Protein AF-A0A9D6J4W8-F1 (afdb_monomer)

Nearest PDB structures (foldseek):
  8put-assembly1_A  TM=8.296E-01  e=4.761E-10  Saccharolobus islandicus
  3hur-assembly1_A  TM=2.591E-01  e=1.879E+00  Oenococcus oeni PSU-1
  8tnf-assembly1_E  TM=1.736E-01  e=1.879E+00  Paracoccus onubensis

Structure (mmCIF, N/CA/C/O backbone):
data_AF-A0A9D6J4W8-F1
#
_entry.id   AF-A0A9D6J4W8-F1
#
loop_
_atom_site.group_PDB
_atom_site.id
_atom_site.type_symbol
_atom_site.label_atom_id
_atom_site.label_alt_id
_atom_site.label_comp_id
_atom_site.label_asym_id
_atom_site.label_entity_id
_atom_site.label_seq_id
_atom_site.pdbx_PDB_ins_code
_atom_site.Cartn_x
_atom_site.Cartn_y
_atom_site.Cartn_z
_atom_site.occupancy
_atom_site.B_iso_or_equiv
_atom_site.auth_seq_id
_atom_site.auth_comp_id
_atom_site.auth_asym_id
_atom_site.auth_atom_id
_atom_site.pdbx_PDB_model_num
ATOM 1 N N . MET A 1 1 ? -4.000 -42.672 -16.934 1.00 50.94 1 MET A N 1
ATOM 2 C CA . MET A 1 1 ? -3.514 -41.277 -16.807 1.00 50.94 1 MET A CA 1
ATOM 3 C C . MET A 1 1 ? -2.345 -41.255 -15.828 1.00 50.94 1 MET A C 1
ATOM 5 O O . MET A 1 1 ? -2.515 -41.742 -14.717 1.00 50.94 1 MET A O 1
ATOM 9 N N . LYS A 1 2 ? -1.152 -40.782 -16.223 1.00 55.41 2 LYS A N 1
ATOM 10 C CA . LYS A 1 2 ? -0.018 -40.642 -15.287 1.00 55.41 2 LYS A CA 1
ATOM 11 C C . LYS A 1 2 ? -0.404 -39.627 -14.203 1.00 55.41 2 LYS A C 1
ATOM 13 O O . LYS A 1 2 ? -0.813 -38.522 -14.547 1.00 55.41 2 LYS A O 1
ATOM 18 N N . LYS A 1 3 ? -0.298 -40.004 -12.921 1.00 58.25 3 LYS A N 1
ATOM 19 C CA . LYS A 1 3 ? -0.452 -39.074 -11.790 1.00 58.25 3 LYS A CA 1
ATOM 20 C C . LYS A 1 3 ? 0.500 -37.898 -12.015 1.00 58.25 3 LYS A C 1
ATOM 22 O O . LYS A 1 3 ? 1.704 -38.110 -12.145 1.00 58.25 3 LYS A O 1
ATOM 27 N N . VAL A 1 4 ? -0.041 -36.685 -12.100 1.00 67.44 4 VAL A N 1
ATOM 28 C CA . VAL A 1 4 ? 0.767 -35.463 -12.151 1.00 67.44 4 VAL A CA 1
ATOM 29 C C . VAL A 1 4 ? 1.593 -35.421 -10.867 1.00 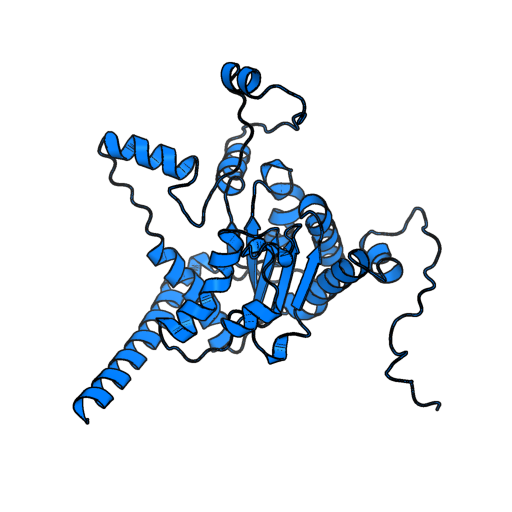67.44 4 VAL A C 1
ATOM 31 O O . VAL A 1 4 ? 1.040 -35.490 -9.770 1.00 67.44 4 VAL A O 1
ATOM 34 N N . ASN A 1 5 ? 2.918 -35.389 -10.997 1.00 80.19 5 ASN A N 1
ATOM 35 C CA . ASN A 1 5 ? 3.810 -35.265 -9.853 1.00 80.19 5 ASN A CA 1
ATOM 36 C C . ASN A 1 5 ? 3.613 -33.865 -9.253 1.00 80.19 5 ASN A C 1
ATOM 38 O O . ASN A 1 5 ? 3.942 -32.875 -9.903 1.00 80.19 5 ASN A O 1
ATOM 42 N N . GLN A 1 6 ? 3.081 -33.782 -8.031 1.00 80.25 6 GLN A N 1
ATOM 43 C CA . GLN A 1 6 ? 2.794 -32.510 -7.359 1.00 80.25 6 GLN A CA 1
ATOM 44 C C . GLN A 1 6 ? 4.022 -31.588 -7.256 1.00 80.25 6 GLN A C 1
ATOM 46 O O . GLN A 1 6 ? 3.874 -30.370 -7.328 1.00 80.25 6 GLN A O 1
ATOM 51 N N . TYR A 1 7 ? 5.229 -32.162 -7.182 1.00 77.38 7 TYR A N 1
ATOM 52 C CA . TYR A 1 7 ? 6.496 -31.428 -7.112 1.00 77.38 7 TYR A CA 1
ATOM 53 C C . TYR A 1 7 ? 6.948 -30.849 -8.466 1.00 77.38 7 TYR A C 1
ATOM 55 O O . TYR A 1 7 ? 7.830 -30.001 -8.502 1.00 77.38 7 TYR A O 1
ATOM 63 N N . LEU A 1 8 ? 6.345 -31.283 -9.580 1.00 81.50 8 LEU A N 1
ATOM 64 C CA . LEU A 1 8 ? 6.626 -30.821 -10.949 1.00 81.50 8 LEU A CA 1
ATOM 65 C C . LEU A 1 8 ? 5.383 -30.189 -11.600 1.00 81.50 8 LEU A C 1
ATOM 67 O O . LEU A 1 8 ? 5.195 -30.268 -12.811 1.00 81.50 8 LEU A O 1
ATOM 71 N N . SER A 1 9 ? 4.507 -29.598 -10.786 1.00 78.88 9 SER A N 1
ATOM 72 C CA . SER A 1 9 ? 3.242 -28.991 -11.225 1.00 78.88 9 SER A CA 1
ATOM 73 C C . SER A 1 9 ? 3.388 -27.567 -11.784 1.00 78.88 9 SER A C 1
ATOM 75 O O . SER A 1 9 ? 2.440 -27.036 -12.361 1.00 78.88 9 SER A O 1
ATOM 77 N N . GLY A 1 10 ? 4.561 -26.946 -11.620 1.00 78.25 10 GLY A N 1
ATOM 78 C CA . GLY A 1 10 ? 4.854 -25.600 -12.111 1.00 78.25 10 GLY A CA 1
ATOM 79 C C . GLY A 1 10 ? 5.065 -25.522 -13.626 1.00 78.25 10 GLY A C 1
ATOM 80 O O . GLY A 1 10 ? 5.189 -26.531 -14.321 1.00 78.25 10 GLY A O 1
ATOM 81 N N . LEU A 1 11 ? 5.143 -24.293 -14.146 1.00 80.69 11 LEU A N 1
ATOM 82 C CA . LEU A 1 11 ? 5.506 -24.069 -15.546 1.00 80.69 11 LEU A CA 1
ATOM 83 C C . LEU A 1 11 ? 6.930 -24.566 -15.803 1.00 80.69 11 LEU A C 1
ATOM 85 O O . LEU A 1 11 ? 7.857 -24.256 -15.054 1.00 80.69 11 LEU A O 1
ATOM 89 N N . LYS A 1 12 ? 7.112 -25.305 -16.900 1.00 85.06 12 LYS A N 1
ATOM 90 C CA . LYS A 1 12 ? 8.445 -25.676 -17.375 1.00 85.06 12 LYS A CA 1
ATOM 91 C C . LYS A 1 12 ? 9.222 -24.400 -17.712 1.00 85.06 12 LYS A C 1
ATOM 93 O O . LYS A 1 12 ? 8.735 -23.577 -18.483 1.00 85.06 12 LYS A O 1
ATOM 9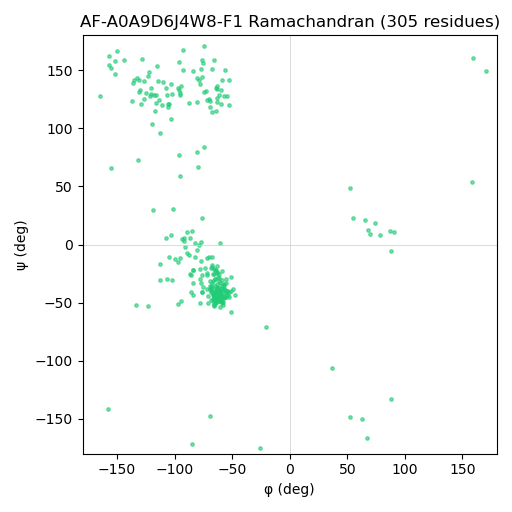8 N N . ILE A 1 13 ? 10.436 -24.263 -17.178 1.00 88.56 13 ILE A N 1
ATOM 99 C CA . ILE A 1 13 ? 11.334 -23.144 -17.496 1.00 88.56 13 ILE A CA 1
ATOM 100 C C . ILE A 1 13 ? 11.906 -23.364 -18.898 1.00 88.56 13 ILE A C 1
ATOM 102 O O . ILE A 1 13 ? 12.962 -23.963 -19.083 1.00 88.56 13 ILE A O 1
ATOM 106 N N . PHE A 1 14 ? 11.137 -22.946 -19.895 1.00 91.06 14 PHE A N 1
ATOM 107 C CA . PHE A 1 14 ? 11.516 -22.955 -21.302 1.00 91.06 14 PHE A CA 1
ATOM 108 C C . PHE A 1 14 ? 10.701 -21.878 -22.036 1.00 91.06 14 PHE A C 1
ATOM 110 O O . PHE A 1 14 ? 9.793 -22.211 -22.802 1.00 91.06 14 PHE A O 1
ATOM 117 N N . PRO A 1 15 ? 10.923 -20.589 -21.711 1.00 90.44 15 PRO A N 1
ATOM 118 C CA . PRO A 1 15 ? 10.144 -19.506 -22.294 1.00 90.44 15 PRO A CA 1
ATOM 119 C C . PRO A 1 15 ? 10.447 -19.359 -23.795 1.00 90.44 15 PRO A C 1
ATOM 121 O O . PRO A 1 15 ? 11.565 -19.659 -24.225 1.00 90.44 15 PRO A O 1
ATOM 124 N N . PRO A 1 16 ? 9.482 -18.884 -24.602 1.00 87.06 16 PRO A N 1
ATOM 125 C CA . PRO A 1 16 ? 9.749 -18.528 -25.990 1.00 87.06 16 PRO A CA 1
ATOM 126 C C . PRO A 1 16 ? 10.707 -17.320 -26.081 1.00 87.06 16 PRO A C 1
ATOM 128 O O . PRO A 1 16 ? 10.803 -16.541 -25.126 1.00 87.06 16 PRO A O 1
ATOM 131 N N . PRO A 1 17 ? 11.400 -17.126 -27.221 1.00 91.69 17 PRO A N 1
ATOM 132 C CA . PRO A 1 17 ? 12.149 -15.900 -27.489 1.00 91.69 17 PRO A CA 1
ATOM 133 C C . PRO A 1 17 ? 11.264 -14.647 -27.405 1.00 91.69 17 PRO A C 1
ATOM 135 O O . PRO A 1 17 ? 10.074 -14.700 -27.712 1.00 91.69 17 PRO A O 1
ATOM 138 N N . ILE A 1 18 ? 11.858 -13.514 -27.021 1.00 93.69 18 ILE A N 1
ATOM 139 C CA . ILE A 1 18 ? 11.157 -12.223 -26.977 1.00 93.69 18 ILE A CA 1
ATOM 140 C C . ILE A 1 18 ? 10.919 -11.709 -28.402 1.00 93.69 18 ILE A C 1
ATOM 142 O O . ILE A 1 18 ? 11.849 -11.633 -29.207 1.00 93.69 18 ILE A O 1
ATOM 146 N N . GLU A 1 19 ? 9.688 -11.288 -28.691 1.00 91.75 19 GLU A N 1
ATOM 147 C CA . GLU A 1 19 ? 9.262 -10.757 -29.987 1.00 91.75 19 GLU A CA 1
ATOM 148 C C . GLU A 1 19 ? 8.835 -9.282 -29.909 1.00 91.75 19 GLU A C 1
ATOM 150 O O . GLU A 1 19 ? 8.341 -8.799 -28.892 1.00 91.75 19 GLU A O 1
ATOM 155 N N . LYS A 1 20 ? 8.947 -8.555 -31.032 1.00 89.06 20 LYS A N 1
ATOM 156 C CA . LYS A 1 20 ? 8.699 -7.098 -31.108 1.00 89.06 20 LYS A CA 1
ATOM 157 C C . LYS A 1 20 ? 7.289 -6.646 -30.691 1.00 89.06 20 LYS A C 1
ATOM 159 O O . LYS A 1 20 ? 7.116 -5.472 -30.387 1.00 89.06 20 LYS A O 1
ATOM 164 N N . LYS A 1 21 ? 6.280 -7.524 -30.746 1.00 90.12 21 LYS A N 1
ATOM 165 C CA . LYS A 1 21 ? 4.863 -7.181 -30.502 1.00 90.12 21 LYS A CA 1
ATOM 166 C C . LYS A 1 21 ? 4.316 -7.693 -29.163 1.00 90.12 21 LYS A C 1
ATOM 168 O O . LYS A 1 21 ? 3.118 -7.567 -28.930 1.00 90.12 21 LYS A O 1
ATOM 173 N N . GLN A 1 22 ? 5.147 -8.281 -28.304 1.00 90.38 22 GLN A N 1
ATOM 174 C CA . GLN A 1 22 ? 4.684 -8.807 -27.017 1.00 90.38 22 GLN A CA 1
ATOM 175 C C . GLN A 1 22 ? 4.398 -7.680 -26.020 1.00 90.38 22 GLN A C 1
ATOM 177 O O . GLN A 1 22 ? 5.223 -6.787 -25.819 1.00 90.38 22 GLN A O 1
ATOM 182 N N . GLY A 1 23 ? 3.226 -7.733 -25.383 1.00 93.94 23 GLY A N 1
ATOM 183 C CA . GLY A 1 23 ? 2.860 -6.795 -24.330 1.00 93.94 23 GLY A CA 1
ATOM 184 C C . GLY A 1 23 ? 3.581 -7.106 -23.019 1.00 93.94 23 GLY A C 1
ATOM 185 O O . GLY A 1 23 ? 3.941 -8.248 -22.740 1.00 93.94 23 GLY A O 1
ATOM 186 N N . VAL A 1 24 ? 3.734 -6.094 -22.161 1.00 94.38 24 VAL A N 1
ATOM 187 C CA . VAL A 1 24 ? 4.354 -6.249 -20.830 1.00 94.38 24 VAL A CA 1
ATOM 188 C C . VAL A 1 24 ? 3.672 -7.347 -20.007 1.00 94.38 24 VAL A C 1
ATOM 190 O O . VAL A 1 24 ? 4.352 -8.130 -19.349 1.00 94.38 24 VAL A O 1
ATOM 193 N N . ALA A 1 25 ? 2.341 -7.445 -20.074 1.00 96.12 25 ALA A N 1
ATOM 194 C CA . ALA A 1 25 ? 1.599 -8.477 -19.358 1.00 96.12 25 ALA A CA 1
ATOM 195 C C . ALA A 1 25 ? 1.960 -9.897 -19.829 1.00 96.12 25 ALA A C 1
ATOM 197 O O . ALA A 1 25 ? 2.124 -10.796 -19.006 1.00 96.12 25 ALA A O 1
ATOM 198 N N . ASP A 1 26 ? 2.161 -10.085 -21.136 1.00 94.88 26 ASP A N 1
ATOM 199 C CA . ASP A 1 26 ? 2.552 -11.375 -21.708 1.00 94.88 26 ASP A CA 1
ATOM 200 C C . ASP A 1 26 ? 3.984 -11.750 -21.307 1.00 94.88 26 ASP A C 1
ATOM 202 O O . ASP A 1 26 ? 4.253 -12.910 -20.987 1.00 94.88 26 ASP A O 1
ATOM 206 N N . LEU A 1 27 ? 4.897 -10.770 -21.258 1.00 94.94 27 LEU A N 1
ATOM 207 C CA . LEU A 1 27 ? 6.270 -10.974 -20.778 1.00 94.94 27 LEU A CA 1
ATOM 208 C C . LEU A 1 27 ? 6.287 -11.399 -19.304 1.00 94.94 27 LEU A C 1
ATOM 210 O O . LEU A 1 27 ? 7.000 -12.336 -18.938 1.00 94.94 27 LEU A O 1
ATOM 214 N N . ILE A 1 28 ? 5.465 -10.760 -18.466 1.00 96.19 28 ILE A N 1
ATOM 215 C CA . ILE A 1 28 ? 5.311 -11.137 -17.057 1.00 96.19 28 ILE A CA 1
ATOM 216 C C . ILE A 1 28 ? 4.770 -12.568 -16.945 1.00 96.19 28 ILE A C 1
ATOM 218 O O . ILE A 1 28 ? 5.286 -13.354 -16.158 1.00 96.19 28 ILE A O 1
ATOM 222 N N . ASP A 1 29 ? 3.774 -12.952 -17.743 1.00 94.31 29 ASP A N 1
ATOM 223 C CA . ASP A 1 29 ? 3.190 -14.294 -17.654 1.00 94.31 29 ASP A CA 1
ATOM 224 C C . ASP A 1 29 ? 4.151 -15.404 -18.105 1.00 94.31 29 ASP A C 1
ATOM 226 O O . ASP A 1 29 ? 4.152 -16.482 -17.495 1.00 94.31 29 ASP A O 1
ATOM 230 N N . SER A 1 30 ? 4.956 -15.140 -19.142 1.00 91.69 30 SER A N 1
ATOM 231 C CA . SER A 1 30 ? 5.743 -16.153 -19.858 1.00 91.69 30 SER A CA 1
ATOM 232 C C . SER A 1 30 ? 7.233 -16.201 -19.509 1.00 91.69 30 SER A C 1
ATOM 234 O O . SER A 1 30 ? 7.813 -17.283 -19.565 1.00 91.69 30 SER A O 1
ATOM 236 N N . ILE A 1 31 ? 7.857 -15.078 -19.134 1.00 93.19 31 ILE A N 1
ATOM 237 C CA . ILE A 1 31 ? 9.322 -14.972 -18.968 1.00 93.19 31 ILE A CA 1
ATOM 238 C C . ILE A 1 31 ? 9.727 -14.759 -17.510 1.00 93.19 31 ILE A C 1
ATOM 240 O O . ILE A 1 31 ? 10.792 -15.217 -17.092 1.00 93.19 31 ILE A O 1
ATOM 244 N N . PHE A 1 32 ? 8.891 -14.100 -16.706 1.00 94.69 32 PHE A N 1
ATOM 245 C CA . PHE A 1 32 ? 9.212 -13.766 -15.316 1.00 94.69 32 PHE A CA 1
ATOM 246 C C . PHE A 1 32 ? 9.005 -14.993 -14.409 1.00 94.69 32 PHE A C 1
ATOM 248 O O . PHE A 1 32 ? 8.094 -15.046 -13.589 1.00 94.69 32 PHE A O 1
ATOM 255 N N . LEU A 1 33 ? 9.832 -16.024 -14.602 1.00 92.75 33 LEU A N 1
ATOM 256 C CA . LEU A 1 33 ? 9.631 -17.365 -14.043 1.00 92.75 33 LEU A CA 1
ATOM 257 C C . LEU A 1 33 ? 10.412 -17.639 -12.746 1.00 92.75 33 LEU A C 1
ATOM 259 O O . LEU A 1 33 ? 10.106 -18.613 -12.065 1.00 92.75 33 LEU A O 1
ATOM 263 N N . ALA A 1 34 ? 11.414 -16.823 -12.398 1.00 91.19 34 ALA A N 1
ATOM 264 C CA . ALA A 1 34 ? 12.292 -17.059 -11.244 1.00 91.19 34 ALA A CA 1
ATOM 265 C C . ALA A 1 34 ? 12.824 -15.757 -10.615 1.00 91.19 34 ALA A C 1
ATOM 267 O O . ALA A 1 34 ? 12.743 -14.684 -11.217 1.00 91.19 34 ALA A O 1
ATOM 268 N N . TYR A 1 35 ? 13.388 -15.864 -9.405 1.00 92.88 35 TYR A N 1
ATOM 269 C CA . TYR A 1 35 ? 13.946 -14.748 -8.622 1.00 92.88 35 TYR A CA 1
ATOM 270 C C . TYR A 1 35 ? 12.951 -13.582 -8.456 1.00 92.88 35 TYR A C 1
ATOM 272 O O . TYR A 1 35 ? 11.741 -13.801 -8.400 1.00 92.88 35 TYR A O 1
ATOM 280 N N . ASN A 1 36 ? 13.429 -12.336 -8.368 1.00 94.38 36 ASN A N 1
ATOM 281 C CA . ASN A 1 36 ? 12.558 -11.170 -8.188 1.00 94.38 36 ASN A CA 1
ATOM 282 C C . ASN A 1 36 ? 11.587 -10.953 -9.356 1.00 94.38 36 ASN A C 1
ATOM 284 O O . ASN A 1 36 ? 10.485 -10.462 -9.123 1.00 94.38 36 ASN A O 1
ATOM 288 N N . ALA A 1 37 ? 11.934 -11.380 -10.576 1.00 95.06 37 ALA A N 1
ATOM 289 C CA . ALA A 1 37 ? 10.996 -11.381 -11.697 1.00 95.06 37 ALA A CA 1
ATOM 290 C C . ALA A 1 37 ? 9.814 -12.326 -11.412 1.00 95.06 37 ALA A C 1
ATOM 292 O O . ALA A 1 37 ? 8.659 -11.911 -11.492 1.00 95.06 37 ALA A O 1
ATOM 293 N N . GLY A 1 38 ? 10.097 -13.554 -10.964 1.00 94.88 38 GLY A N 1
ATOM 294 C CA . GLY A 1 38 ? 9.092 -14.509 -10.482 1.00 94.88 38 GLY A CA 1
ATOM 295 C C . GLY A 1 38 ? 8.223 -13.943 -9.361 1.00 94.88 38 GLY A C 1
ATOM 296 O O . GLY A 1 38 ? 6.999 -14.040 -9.421 1.00 94.88 38 GLY A O 1
ATOM 297 N N . ARG A 1 39 ? 8.832 -13.252 -8.390 1.00 95.88 39 ARG A N 1
ATOM 298 C CA . ARG A 1 39 ? 8.096 -12.574 -7.309 1.00 95.88 39 ARG A CA 1
ATOM 299 C C . ARG A 1 39 ? 7.200 -11.450 -7.822 1.00 95.88 39 ARG A C 1
ATOM 301 O O . ARG A 1 39 ? 6.072 -11.324 -7.361 1.00 95.88 39 ARG A O 1
ATOM 308 N N . LEU A 1 40 ? 7.653 -10.660 -8.796 1.00 97.62 40 LEU A N 1
ATOM 309 C CA . LEU A 1 40 ? 6.824 -9.632 -9.428 1.00 97.62 40 LEU A CA 1
ATOM 310 C C . LEU A 1 40 ? 5.641 -10.253 -10.185 1.00 97.62 40 LEU A C 1
ATOM 312 O O . LEU A 1 40 ? 4.520 -9.759 -10.073 1.00 97.62 40 LEU A O 1
ATOM 316 N N . ARG A 1 41 ? 5.855 -11.363 -10.900 1.00 97.06 41 ARG A N 1
ATOM 317 C CA . ARG A 1 41 ? 4.777 -12.122 -11.550 1.00 97.06 41 ARG A CA 1
ATOM 318 C C . ARG A 1 41 ? 3.761 -12.636 -10.532 1.00 97.06 41 ARG A C 1
ATOM 320 O O . ARG A 1 41 ? 2.560 -12.483 -10.736 1.00 97.06 41 ARG A O 1
ATOM 327 N N . GLU A 1 42 ? 4.220 -13.207 -9.425 1.00 96.50 42 GLU A N 1
ATOM 328 C CA . GLU A 1 42 ? 3.347 -13.656 -8.337 1.00 96.50 42 GLU A CA 1
ATOM 329 C C . GLU A 1 42 ? 2.567 -12.495 -7.712 1.00 96.50 42 GLU A C 1
ATOM 331 O O . GLU A 1 42 ? 1.372 -12.646 -7.478 1.00 96.50 42 GLU A O 1
ATOM 336 N N . ALA A 1 43 ? 3.184 -11.321 -7.525 1.00 97.88 43 ALA A N 1
ATOM 337 C CA . ALA A 1 43 ? 2.486 -10.117 -7.069 1.00 97.88 43 ALA A CA 1
ATOM 338 C C . ALA A 1 43 ? 1.392 -9.694 -8.060 1.00 97.88 43 ALA A C 1
ATOM 340 O O . ALA A 1 43 ? 0.261 -9.436 -7.656 1.00 97.88 43 ALA A O 1
ATOM 341 N N . CYS A 1 44 ? 1.698 -9.677 -9.361 1.00 98.25 44 CYS A N 1
ATOM 342 C CA . CYS A 1 44 ? 0.736 -9.338 -10.412 1.00 98.25 44 CYS A CA 1
ATOM 343 C C . CYS A 1 44 ? -0.475 -10.284 -10.401 1.00 98.25 44 CYS A C 1
ATOM 345 O O . CYS A 1 44 ? -1.622 -9.833 -10.464 1.00 98.25 44 CYS A O 1
ATOM 347 N N . ARG A 1 45 ? -0.234 -11.592 -10.259 1.00 97.00 45 ARG A N 1
ATOM 348 C CA . ARG A 1 45 ? -1.293 -12.608 -10.191 1.00 97.00 45 ARG A CA 1
ATOM 349 C C . ARG A 1 45 ? -2.077 -12.542 -8.886 1.00 97.00 45 ARG A C 1
ATOM 351 O O . ARG A 1 45 ? -3.299 -12.552 -8.922 1.00 97.00 45 ARG A O 1
ATOM 358 N N . LEU A 1 46 ? -1.412 -12.389 -7.742 1.00 97.75 46 LEU A N 1
ATOM 359 C CA . LEU A 1 46 ? -2.080 -12.203 -6.451 1.00 97.75 46 LEU A CA 1
ATOM 360 C C . LEU A 1 46 ? -2.994 -10.971 -6.479 1.00 97.75 46 LEU A C 1
ATOM 362 O O . LEU A 1 46 ? -4.155 -11.049 -6.065 1.00 97.75 46 LEU A O 1
ATOM 366 N N . PHE A 1 47 ? -2.494 -9.857 -7.020 1.00 98.25 47 PHE A N 1
ATOM 367 C CA . PHE A 1 47 ? -3.259 -8.625 -7.140 1.00 98.25 47 PHE A CA 1
ATOM 368 C C . PHE A 1 47 ? -4.501 -8.839 -8.011 1.00 98.25 47 PHE A C 1
ATOM 370 O O . PHE A 1 47 ? -5.621 -8.611 -7.561 1.00 98.25 47 PHE A O 1
ATOM 377 N N . THR A 1 48 ? -4.325 -9.355 -9.227 1.00 98.00 48 THR A N 1
ATOM 378 C CA . THR A 1 48 ? -5.412 -9.479 -10.213 1.00 98.00 48 THR A CA 1
ATOM 379 C C . THR A 1 48 ? -6.392 -10.620 -9.945 1.00 98.00 48 THR A C 1
ATOM 381 O O . THR A 1 48 ? -7.596 -10.431 -10.095 1.00 98.00 48 THR A O 1
ATOM 384 N N . GLU A 1 49 ? -5.916 -11.790 -9.521 1.00 96.62 49 GLU A N 1
ATOM 385 C CA . GLU A 1 49 ? -6.739 -12.996 -9.366 1.00 96.62 49 GLU A CA 1
ATOM 386 C C . GLU A 1 49 ? -7.434 -13.070 -7.996 1.00 96.62 49 GLU A C 1
ATOM 388 O O . GLU A 1 49 ? -8.474 -13.727 -7.854 1.00 96.62 49 GLU A O 1
ATOM 393 N N . LYS A 1 50 ? -6.873 -12.420 -6.964 1.00 96.88 50 LYS A N 1
ATOM 394 C CA . LYS A 1 50 ? -7.392 -12.498 -5.588 1.00 96.88 50 LYS A CA 1
ATOM 395 C C . LYS A 1 50 ? -7.733 -11.142 -4.988 1.00 96.88 50 LYS A C 1
ATOM 397 O O . LYS A 1 50 ? -8.858 -10.994 -4.514 1.00 96.88 50 LYS A O 1
ATOM 402 N N . MET A 1 51 ? -6.810 -10.177 -4.995 1.00 97.94 51 MET A N 1
ATOM 403 C CA . MET A 1 51 ? -7.049 -8.891 -4.328 1.00 97.94 51 MET A CA 1
ATOM 404 C C . MET A 1 51 ? -8.122 -8.072 -5.045 1.00 97.94 51 MET A C 1
ATOM 406 O O . MET A 1 51 ? -8.970 -7.496 -4.383 1.00 97.94 51 MET A O 1
ATOM 410 N N . LEU A 1 52 ? -8.168 -8.067 -6.379 1.00 97.88 52 LEU A N 1
ATOM 411 C CA . LEU A 1 52 ? -9.169 -7.324 -7.157 1.00 97.88 52 LEU A CA 1
ATOM 412 C C . LEU A 1 52 ? -10.567 -7.978 -7.193 1.00 97.88 52 LEU A C 1
ATOM 414 O O . LEU A 1 52 ? -11.367 -7.687 -8.079 1.00 97.88 52 LEU A O 1
ATOM 418 N N . LYS A 1 53 ? -10.914 -8.833 -6.225 1.00 96.69 53 LYS A N 1
ATOM 419 C CA . LYS A 1 53 ? -12.302 -9.284 -6.034 1.00 96.69 53 LYS A CA 1
ATOM 420 C C . LYS A 1 53 ? -13.131 -8.175 -5.373 1.00 96.69 53 LYS A C 1
ATOM 422 O O . LYS A 1 53 ? -12.650 -7.473 -4.491 1.00 96.69 53 LYS A O 1
ATOM 427 N N . GLU A 1 54 ? -14.403 -8.041 -5.755 1.00 94.56 54 GLU A N 1
ATOM 428 C CA . GLU A 1 54 ? -15.295 -6.951 -5.298 1.00 94.56 54 GLU A CA 1
ATOM 429 C C . GLU A 1 54 ? -15.424 -6.836 -3.765 1.00 94.56 54 GLU A C 1
ATOM 431 O O . GLU A 1 54 ? -15.539 -5.740 -3.205 1.00 94.56 54 GLU A O 1
ATOM 436 N N . ASN A 1 55 ? -15.364 -7.968 -3.061 1.00 95.38 55 ASN A N 1
ATOM 437 C CA . AS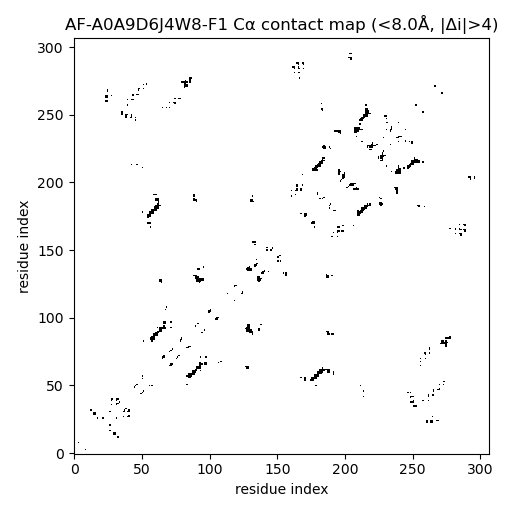N A 1 55 ? -15.483 -8.023 -1.605 1.00 95.38 55 ASN A CA 1
ATOM 438 C C . ASN A 1 55 ? -14.172 -7.719 -0.856 1.00 95.38 55 ASN A C 1
ATOM 440 O O . ASN A 1 55 ? -14.161 -7.762 0.371 1.00 95.38 55 ASN A O 1
ATOM 444 N N . VAL A 1 56 ? -13.078 -7.406 -1.553 1.00 97.50 56 VAL A N 1
ATOM 445 C CA . VAL A 1 56 ? -11.796 -7.042 -0.937 1.00 97.50 56 VAL A CA 1
ATOM 446 C C . VAL A 1 56 ? -11.684 -5.523 -0.877 1.00 97.50 56 VAL A C 1
ATOM 448 O O . VAL A 1 56 ? -12.022 -4.827 -1.834 1.00 97.50 56 VAL A O 1
ATOM 451 N N . THR A 1 57 ? -11.254 -4.990 0.260 1.00 97.06 57 THR A N 1
ATOM 452 C CA . THR A 1 57 ? -10.927 -3.570 0.432 1.00 97.06 57 THR A CA 1
ATOM 453 C C . THR A 1 57 ? -9.411 -3.421 0.491 1.00 97.06 57 THR A C 1
ATOM 455 O O . THR A 1 57 ? -8.772 -3.987 1.378 1.00 97.06 57 THR A O 1
ATOM 458 N N . ILE A 1 58 ? -8.841 -2.681 -0.461 1.00 98.12 58 ILE A N 1
ATOM 459 C CA . ILE A 1 58 ? -7.393 -2.582 -0.665 1.00 98.12 58 ILE A CA 1
ATOM 460 C C . ILE A 1 58 ? -6.869 -1.234 -0.171 1.00 98.12 58 ILE A C 1
ATOM 462 O O . ILE A 1 58 ? -7.273 -0.183 -0.675 1.00 98.12 58 ILE A O 1
ATOM 466 N N . GLY A 1 59 ? -5.936 -1.280 0.778 1.00 96.12 59 GLY A N 1
ATOM 467 C CA . GLY A 1 59 ? -5.134 -0.133 1.192 1.00 96.12 59 GLY A CA 1
ATOM 468 C C . GLY A 1 59 ? -3.791 -0.102 0.468 1.00 96.12 59 GL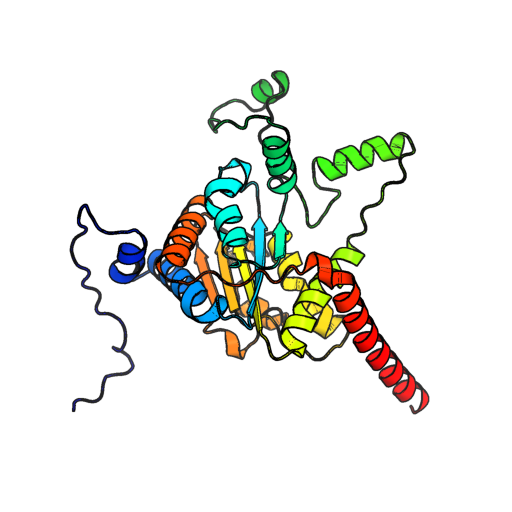Y A C 1
ATOM 469 O O . GLY A 1 59 ? -3.088 -1.112 0.430 1.00 96.12 59 GLY A O 1
ATOM 470 N N . LEU A 1 60 ? -3.438 1.047 -0.104 1.00 96.25 60 LEU A N 1
ATOM 471 C CA . LEU A 1 60 ? -2.145 1.288 -0.744 1.00 96.25 60 LEU A CA 1
ATOM 472 C C . LEU A 1 60 ? -1.248 2.107 0.191 1.00 96.25 60 LEU A C 1
ATOM 474 O O . LEU A 1 60 ? -1.664 3.149 0.681 1.00 96.25 60 LEU A O 1
ATOM 478 N N . SER A 1 61 ? -0.017 1.659 0.415 1.00 94.12 61 SER A N 1
ATOM 479 C CA . SER A 1 61 ? 1.015 2.406 1.130 1.00 94.12 61 SER A CA 1
ATOM 480 C C . SER A 1 61 ? 2.065 2.928 0.151 1.00 94.12 61 SER A C 1
ATOM 482 O O . SER A 1 61 ? 2.581 2.157 -0.657 1.00 94.12 61 SER A O 1
ATOM 484 N N . LEU A 1 62 ? 2.375 4.223 0.213 1.00 92.06 62 LEU A N 1
ATOM 485 C CA . LEU A 1 62 ? 3.359 4.891 -0.642 1.00 92.06 62 LEU A CA 1
ATOM 486 C C . LEU A 1 62 ? 4.470 5.500 0.217 1.00 92.06 62 LEU A C 1
ATOM 488 O O . LEU A 1 62 ? 4.270 6.536 0.850 1.00 92.06 62 LEU A O 1
ATOM 492 N N . ALA A 1 63 ? 5.639 4.869 0.247 1.00 87.19 63 ALA A N 1
ATOM 493 C CA . ALA A 1 63 ? 6.816 5.409 0.916 1.00 87.19 63 ALA A CA 1
ATOM 494 C C . ALA A 1 63 ? 7.697 6.219 -0.045 1.00 87.19 63 ALA A C 1
ATOM 496 O O . ALA A 1 63 ? 7.768 5.923 -1.237 1.00 87.19 63 ALA A O 1
ATOM 497 N N . GLY A 1 64 ? 8.403 7.216 0.494 1.00 80.00 64 GLY A N 1
ATOM 498 C CA . GLY A 1 64 ? 9.276 8.091 -0.289 1.00 80.00 64 GLY A CA 1
ATOM 499 C C . GLY A 1 64 ? 8.517 8.995 -1.271 1.00 80.00 64 GLY A C 1
ATOM 500 O O . GLY A 1 64 ? 7.301 9.159 -1.197 1.00 80.00 64 GLY A O 1
ATOM 501 N N . ALA A 1 65 ? 9.241 9.613 -2.198 1.00 78.31 65 ALA A N 1
ATOM 502 C CA . ALA A 1 65 ? 8.701 10.594 -3.132 1.00 78.31 65 ALA A CA 1
ATOM 503 C C . ALA A 1 65 ? 8.335 9.956 -4.477 1.00 78.31 65 ALA A C 1
ATOM 505 O O . ALA A 1 65 ? 9.046 10.101 -5.464 1.00 78.31 65 ALA A O 1
ATOM 506 N N . LEU A 1 66 ? 7.203 9.253 -4.529 1.00 86.75 66 LEU A N 1
ATOM 507 C CA . LEU A 1 66 ? 6.728 8.564 -5.731 1.00 86.75 66 LEU A CA 1
ATOM 508 C C . LEU A 1 66 ? 5.951 9.476 -6.694 1.00 86.75 66 LEU A C 1
ATOM 510 O O . LEU A 1 66 ? 6.041 9.285 -7.901 1.00 86.75 66 LEU A O 1
ATOM 514 N N . THR A 1 67 ? 5.200 10.482 -6.235 1.00 84.81 67 THR A N 1
ATOM 515 C CA . THR A 1 67 ? 4.523 11.390 -7.187 1.00 84.81 67 THR A CA 1
ATOM 516 C C . THR A 1 67 ? 5.495 12.275 -7.979 1.00 84.81 67 THR A C 1
ATOM 518 O O . THR A 1 67 ? 5.260 12.415 -9.181 1.00 84.81 67 THR A O 1
ATOM 521 N N . PRO A 1 68 ? 6.627 12.771 -7.424 1.00 79.44 68 PRO A N 1
ATOM 522 C CA . PRO A 1 68 ? 7.628 13.514 -8.200 1.00 79.44 68 PRO A CA 1
ATOM 523 C C . PRO A 1 68 ? 8.311 12.710 -9.298 1.00 79.44 68 PRO A C 1
ATOM 525 O O . PRO A 1 68 ? 8.760 13.286 -10.283 1.00 79.44 68 PRO A O 1
ATOM 528 N N . THR A 1 69 ? 8.366 11.381 -9.175 1.00 84.56 69 THR A N 1
ATOM 529 C CA . THR A 1 69 ? 8.906 10.514 -10.237 1.00 84.56 69 THR A CA 1
ATOM 530 C C . THR A 1 69 ? 7.918 10.321 -11.394 1.00 84.56 69 THR A C 1
ATOM 532 O O . THR A 1 69 ? 8.196 9.587 -12.339 1.00 84.56 69 THR A O 1
ATOM 535 N N . GLY A 1 70 ? 6.747 10.967 -11.338 1.00 84.38 70 GLY A N 1
ATOM 536 C CA . GLY A 1 70 ? 5.690 10.871 -12.342 1.00 84.38 70 GLY A CA 1
ATOM 537 C C . GLY A 1 70 ? 4.703 9.726 -12.102 1.00 84.38 70 GLY A C 1
ATOM 538 O O . GLY A 1 70 ? 3.686 9.653 -12.798 1.00 84.38 70 GLY A O 1
ATOM 539 N N . LEU A 1 71 ? 4.934 8.867 -11.097 1.00 91.19 71 LEU A N 1
ATOM 540 C CA . LEU A 1 71 ? 4.060 7.722 -10.797 1.00 91.19 71 LEU A CA 1
ATOM 541 C C . LEU A 1 71 ? 2.664 8.131 -10.330 1.00 91.19 71 LEU A C 1
ATOM 543 O O . LEU A 1 71 ? 1.733 7.341 -10.475 1.00 91.19 71 LEU A O 1
ATOM 547 N N . GLY A 1 72 ? 2.495 9.360 -9.831 1.00 88.12 72 GLY A N 1
ATOM 548 C CA . GLY A 1 72 ? 1.178 9.937 -9.546 1.00 88.12 72 GLY A CA 1
ATOM 549 C C . GLY A 1 72 ? 0.259 9.817 -10.762 1.00 88.12 72 GLY A C 1
ATOM 550 O O . GLY A 1 72 ? -0.762 9.130 -10.724 1.00 88.12 72 GLY A O 1
ATOM 551 N N . ARG A 1 73 ? 0.692 10.397 -11.885 1.00 88.56 73 ARG A N 1
ATOM 552 C CA . ARG A 1 73 ? -0.067 10.409 -13.139 1.00 88.56 73 ARG A CA 1
ATOM 553 C C . ARG A 1 73 ? -0.028 9.080 -13.885 1.00 88.56 73 ARG A C 1
ATOM 555 O O . ARG A 1 73 ? -1.045 8.681 -14.445 1.00 88.56 73 ARG A O 1
ATOM 562 N N . SER A 1 74 ? 1.126 8.417 -13.926 1.00 92.19 74 SER A N 1
ATOM 563 C CA . SER A 1 74 ? 1.319 7.235 -14.776 1.00 92.19 74 SER A CA 1
ATOM 564 C C . SER A 1 74 ? 0.829 5.925 -14.155 1.00 92.19 74 SER A C 1
ATOM 566 O O . SER A 1 74 ? 0.537 4.992 -14.900 1.00 92.19 74 SER A O 1
ATOM 568 N N . ALA A 1 75 ? 0.707 5.841 -12.825 1.00 95.19 75 ALA A N 1
ATOM 569 C CA . ALA A 1 75 ? 0.362 4.597 -12.135 1.00 95.19 75 ALA A CA 1
ATOM 570 C C . ALA A 1 75 ? -0.737 4.761 -11.073 1.00 95.19 75 ALA A C 1
ATOM 572 O O . ALA A 1 75 ? -1.739 4.047 -11.111 1.00 95.19 75 ALA A O 1
ATOM 573 N N . ILE A 1 76 ? -0.591 5.714 -10.147 1.00 94.00 76 ILE A N 1
ATOM 574 C CA . ILE A 1 76 ? -1.487 5.862 -8.990 1.00 94.00 76 ILE A CA 1
ATOM 575 C C . ILE A 1 76 ? -2.890 6.306 -9.430 1.00 94.00 76 ILE A C 1
ATOM 577 O O . ILE A 1 76 ? -3.876 5.680 -9.042 1.00 94.00 76 ILE A O 1
ATOM 581 N N . ILE A 1 77 ? -3.002 7.329 -10.286 1.00 92.56 77 ILE A N 1
ATOM 582 C CA . ILE A 1 77 ? -4.294 7.781 -10.828 1.00 92.56 77 ILE A CA 1
ATOM 583 C C . ILE A 1 77 ? -5.027 6.646 -11.568 1.00 92.56 77 ILE A C 1
ATOM 585 O O . ILE A 1 77 ? -6.192 6.410 -11.237 1.00 92.56 77 ILE A O 1
ATOM 589 N N . PRO A 1 78 ? -4.399 5.890 -12.494 1.00 97.25 78 PRO A N 1
ATOM 590 C CA . PRO A 1 78 ? -5.030 4.723 -13.112 1.00 97.25 78 PRO A CA 1
ATOM 591 C C . PRO A 1 78 ? -5.546 3.674 -12.116 1.00 97.25 78 PRO A C 1
ATOM 593 O O . PRO A 1 78 ? -6.648 3.149 -12.307 1.00 97.25 78 PRO A O 1
ATOM 596 N N . LEU A 1 79 ? -4.803 3.391 -11.036 1.00 96.88 79 LEU A N 1
ATOM 597 C CA . LEU A 1 79 ? -5.260 2.480 -9.976 1.00 96.88 79 LEU A CA 1
ATOM 598 C C . LEU A 1 79 ? -6.515 3.015 -9.276 1.00 96.88 79 LEU A C 1
ATOM 600 O O . LEU A 1 79 ? -7.466 2.263 -9.061 1.00 96.88 79 LEU A O 1
ATOM 604 N N . ILE A 1 80 ? -6.543 4.309 -8.950 1.00 92.44 80 ILE A N 1
ATOM 605 C CA . ILE A 1 80 ? -7.698 4.955 -8.311 1.00 92.44 80 ILE A CA 1
ATOM 606 C C . ILE A 1 80 ? -8.905 4.952 -9.258 1.00 92.44 80 ILE A C 1
ATOM 608 O O . ILE A 1 80 ? -10.007 4.564 -8.863 1.00 92.44 80 ILE A O 1
ATOM 612 N N . GLN A 1 81 ? -8.721 5.372 -10.512 1.00 94.12 81 GLN A N 1
ATOM 613 C CA . GLN A 1 81 ? -9.788 5.469 -11.515 1.00 94.12 81 GLN A CA 1
ATOM 614 C C . GLN A 1 81 ? -10.398 4.105 -11.845 1.00 94.12 81 GLN A C 1
ATOM 616 O O . GLN A 1 81 ? -11.614 4.004 -11.987 1.00 94.12 81 GLN A O 1
ATOM 621 N N . SER A 1 82 ? -9.579 3.052 -11.865 1.00 97.62 82 SER A N 1
ATOM 622 C CA . SER A 1 82 ? -10.033 1.671 -12.081 1.00 97.62 82 SER A CA 1
ATOM 623 C C . SER A 1 82 ? -10.652 1.033 -10.831 1.00 97.62 82 SER A C 1
ATOM 625 O O . SER A 1 82 ? -11.052 -0.129 -10.869 1.00 97.62 82 SER A O 1
ATOM 627 N N . GLY A 1 83 ? -10.702 1.757 -9.706 1.00 94.12 83 GLY A N 1
ATOM 628 C CA . GLY A 1 83 ? -11.182 1.243 -8.425 1.00 94.12 83 GLY A CA 1
ATOM 629 C C . GLY A 1 83 ? -10.302 0.135 -7.850 1.00 94.12 83 GLY A C 1
ATOM 630 O O . GLY A 1 83 ? -10.778 -0.655 -7.047 1.00 94.12 83 GLY A O 1
ATOM 631 N N . PHE A 1 84 ? -9.039 0.035 -8.271 1.00 97.69 84 PHE A N 1
ATOM 632 C CA . PHE A 1 84 ? -8.117 -1.018 -7.844 1.00 97.69 84 PHE A CA 1
ATOM 633 C C . PHE A 1 84 ? -7.545 -0.777 -6.450 1.00 97.69 84 PHE A C 1
ATOM 635 O O . PHE A 1 84 ? -7.161 -1.738 -5.792 1.00 97.69 84 PHE A O 1
ATOM 642 N N . VAL A 1 85 ? -7.562 0.464 -5.968 1.00 95.38 85 VAL A N 1
ATOM 643 C CA . VAL A 1 85 ? -7.194 0.835 -4.595 1.00 95.38 85 VAL A CA 1
ATOM 644 C C . VAL A 1 85 ? -8.327 1.635 -3.956 1.00 95.38 85 VAL A C 1
ATOM 646 O O . VAL A 1 85 ? -8.978 2.439 -4.625 1.00 95.38 85 VAL A O 1
ATOM 649 N N . ASP A 1 86 ? -8.595 1.387 -2.674 1.00 94.75 86 ASP A N 1
ATOM 650 C CA . ASP A 1 86 ? -9.774 1.917 -1.979 1.00 94.75 86 ASP A CA 1
ATOM 651 C C . ASP A 1 86 ? -9.429 3.041 -0.988 1.00 94.75 86 ASP A C 1
ATOM 653 O O . ASP A 1 86 ? -10.247 3.938 -0.769 1.00 94.75 86 ASP A O 1
ATOM 657 N N . TRP A 1 87 ? -8.227 3.004 -0.408 1.00 92.19 87 TRP A N 1
ATOM 658 C CA . TRP A 1 87 ? -7.669 4.045 0.459 1.00 92.19 87 TRP A CA 1
ATOM 659 C C . TRP A 1 87 ? -6.138 4.042 0.384 1.00 92.19 87 TRP A C 1
ATOM 661 O O . TRP A 1 87 ? -5.536 3.048 -0.029 1.00 92.19 87 TRP A O 1
ATOM 671 N N . ILE A 1 88 ? -5.513 5.165 0.739 1.00 91.44 88 ILE A N 1
ATOM 672 C CA . ILE A 1 88 ? -4.067 5.367 0.608 1.00 91.44 88 ILE A CA 1
ATOM 673 C C . ILE A 1 88 ? -3.504 5.880 1.933 1.00 91.44 88 ILE A C 1
ATOM 675 O O . ILE A 1 88 ? -4.038 6.822 2.511 1.00 91.44 88 ILE A O 1
ATOM 679 N N . VAL A 1 89 ? -2.403 5.278 2.370 1.00 89.00 89 VAL A N 1
ATOM 680 C CA . VAL A 1 89 ? -1.472 5.831 3.355 1.00 89.00 89 VAL A CA 1
ATOM 681 C C . VAL A 1 89 ? -0.220 6.221 2.594 1.00 89.00 89 VAL A C 1
ATOM 683 O O . VAL A 1 89 ? 0.268 5.465 1.759 1.00 89.00 89 VAL A O 1
ATOM 686 N N . SER A 1 90 ? 0.328 7.394 2.846 1.00 86.00 90 SER A N 1
ATOM 687 C CA . SER A 1 90 ? 1.462 7.861 2.068 1.00 86.00 90 SER A CA 1
ATOM 688 C C . SER A 1 90 ? 2.426 8.632 2.951 1.00 86.00 90 SER A C 1
ATOM 690 O O . SER A 1 90 ? 2.021 9.176 3.982 1.00 86.00 90 SER A O 1
ATOM 692 N N . THR A 1 91 ? 3.684 8.740 2.506 1.00 80.88 91 THR A N 1
ATOM 693 C CA . THR A 1 91 ? 4.419 9.957 2.813 1.00 80.88 91 THR A CA 1
ATOM 694 C C . THR A 1 91 ? 3.789 11.115 2.020 1.00 80.88 91 THR A C 1
ATOM 696 O O . THR A 1 91 ? 2.593 11.091 1.735 1.00 80.88 91 THR A O 1
ATOM 699 N N . GLY A 1 92 ? 4.496 12.137 1.559 1.00 71.00 92 GLY A N 1
ATOM 700 C CA . GLY A 1 92 ? 3.774 13.132 0.757 1.00 71.00 92 GLY A CA 1
ATOM 701 C C . GLY A 1 92 ? 4.340 14.517 0.628 1.00 71.00 92 GLY A C 1
ATOM 702 O O . GLY A 1 92 ? 3.617 15.454 0.923 1.00 71.00 92 GLY A O 1
ATOM 703 N N . ALA A 1 93 ? 5.586 14.703 0.215 1.00 70.38 93 ALA A N 1
ATOM 704 C CA . ALA A 1 93 ? 6.263 14.085 -0.893 1.00 70.38 93 ALA A CA 1
ATOM 705 C C . ALA A 1 93 ? 5.185 13.952 -1.953 1.00 70.38 93 ALA A C 1
ATOM 707 O O . ALA A 1 93 ? 4.672 14.956 -2.420 1.00 70.38 93 ALA A O 1
ATOM 708 N N . ASN A 1 94 ? 4.712 12.734 -2.164 1.00 75.94 94 ASN A N 1
ATOM 709 C CA . ASN A 1 94 ? 3.392 12.407 -2.698 1.00 75.94 94 ASN A CA 1
ATOM 710 C C . ASN A 1 94 ? 2.309 13.517 -2.593 1.00 75.94 94 ASN A C 1
ATOM 712 O O . ASN A 1 94 ? 2.008 14.091 -3.628 1.00 75.94 94 ASN A O 1
ATOM 716 N N . LEU A 1 95 ? 1.756 13.869 -1.417 1.00 73.88 95 LEU A N 1
ATOM 717 C CA . LEU A 1 95 ? 0.695 14.889 -1.287 1.00 73.88 95 LEU A CA 1
ATOM 718 C C . LEU A 1 95 ? 1.135 16.315 -1.659 1.00 73.88 95 LEU A C 1
ATOM 720 O O . LEU A 1 95 ? 0.479 16.960 -2.469 1.00 73.88 95 LEU A O 1
ATOM 724 N N . TYR A 1 96 ? 2.225 16.815 -1.076 1.00 71.81 96 TYR A N 1
ATOM 725 C CA . TYR A 1 96 ? 2.748 18.155 -1.340 1.00 71.81 96 TYR A CA 1
ATOM 726 C C . TYR A 1 96 ? 3.017 18.353 -2.835 1.00 71.81 96 TYR A C 1
ATOM 728 O O . TYR A 1 96 ? 2.601 19.349 -3.416 1.00 71.81 96 TYR A O 1
ATOM 736 N N . HIS A 1 97 ? 3.638 17.379 -3.496 1.00 70.50 97 HIS A N 1
ATOM 737 C CA . HIS A 1 97 ? 3.955 17.457 -4.921 1.00 70.50 97 HIS A CA 1
ATOM 738 C C . HIS A 1 97 ? 2.766 17.204 -5.834 1.00 70.50 97 HIS A C 1
ATOM 740 O O . HIS A 1 97 ? 2.681 17.816 -6.894 1.00 70.50 97 HIS A O 1
ATOM 746 N N . ASP A 1 98 ? 1.830 16.347 -5.430 1.00 72.44 98 ASP A N 1
ATOM 747 C CA . ASP A 1 98 ? 0.563 16.226 -6.149 1.00 72.44 98 ASP A CA 1
ATOM 748 C C . ASP A 1 98 ? -0.197 17.562 -6.117 1.00 72.44 98 ASP A C 1
ATOM 750 O O . ASP A 1 98 ? -0.720 18.001 -7.139 1.00 72.44 98 ASP A O 1
ATOM 754 N N . ALA A 1 99 ? -0.136 18.289 -4.993 1.00 73.81 99 ALA A N 1
ATOM 755 C CA . ALA A 1 99 ? -0.668 19.644 -4.911 1.00 73.81 99 ALA A CA 1
ATOM 756 C C . ALA A 1 99 ? 0.062 20.621 -5.850 1.00 73.81 99 ALA A C 1
ATOM 758 O O . ALA A 1 99 ? -0.620 21.425 -6.477 1.00 73.81 99 ALA A O 1
ATOM 759 N N . HIS A 1 100 ? 1.390 20.518 -6.022 1.00 74.50 100 HIS A N 1
ATOM 760 C CA . HIS A 1 100 ? 2.145 21.328 -7.000 1.00 74.50 100 HIS A CA 1
ATOM 761 C C . HIS A 1 100 ? 1.624 21.115 -8.423 1.00 74.50 100 HIS A C 1
ATOM 763 O O . HIS A 1 100 ? 1.281 22.081 -9.103 1.00 74.50 100 HIS A O 1
ATOM 769 N N . PHE A 1 101 ? 1.471 19.854 -8.844 1.00 70.56 101 PHE A N 1
ATOM 770 C CA . PHE A 1 101 ? 0.855 19.543 -10.136 1.00 70.56 101 PHE A CA 1
ATOM 771 C C . PHE A 1 101 ? -0.572 20.104 -10.241 1.00 70.56 101 PHE A C 1
ATOM 773 O O . PHE A 1 101 ? -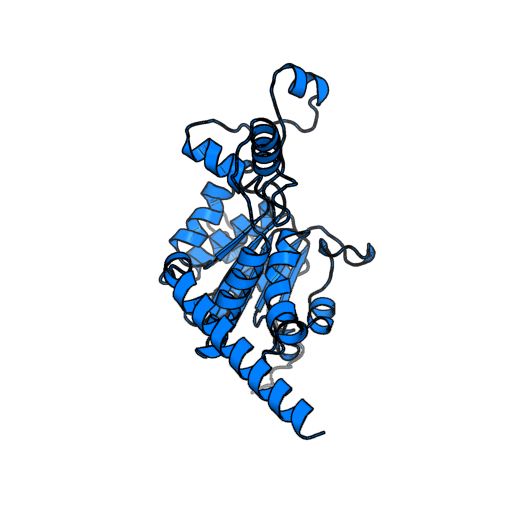0.966 20.587 -11.301 1.00 70.56 101 PHE A O 1
ATOM 780 N N . GLY A 1 102 ? -1.340 20.065 -9.147 1.00 71.25 102 GLY A N 1
ATOM 781 C CA . GLY A 1 102 ? -2.707 20.583 -9.079 1.00 71.25 102 GLY A CA 1
ATOM 782 C C . GLY A 1 102 ? -2.827 22.105 -9.215 1.00 71.25 102 GLY A C 1
ATOM 783 O O . GLY A 1 102 ? -3.817 22.576 -9.772 1.00 71.25 102 GLY A O 1
ATOM 784 N N . ILE A 1 103 ? -1.832 22.871 -8.755 1.00 78.94 103 ILE A N 1
ATOM 785 C CA . ILE A 1 103 ? -1.800 24.343 -8.869 1.00 78.94 103 ILE A CA 1
ATOM 786 C C . ILE A 1 103 ? -1.049 24.845 -10.114 1.00 78.94 103 ILE A C 1
ATOM 788 O O . ILE A 1 103 ? -0.912 26.051 -10.297 1.00 78.94 103 ILE A O 1
ATOM 792 N N . GLY A 1 104 ? -0.607 23.938 -10.993 1.00 75.56 104 GLY A N 1
ATOM 793 C CA . GLY A 1 104 ? 0.052 24.275 -12.260 1.00 75.56 104 GLY A CA 1
ATOM 794 C C . GLY A 1 104 ? 1.569 24.471 -12.174 1.00 75.56 104 GLY A C 1
ATOM 795 O O . GLY A 1 104 ? 2.168 24.940 -13.141 1.00 75.56 104 GLY A O 1
ATOM 796 N N . GLU A 1 105 ? 2.192 24.096 -11.056 1.00 76.94 105 GLU A N 1
ATOM 797 C CA . GLU A 1 105 ? 3.647 24.116 -10.897 1.00 76.94 105 GLU A CA 1
ATOM 798 C C . GLU A 1 105 ? 4.307 22.927 -11.612 1.00 76.94 105 GLU A C 1
ATOM 800 O O . GLU A 1 105 ? 3.725 21.845 -11.753 1.00 76.94 105 GLU A O 1
ATOM 805 N N . ASN A 1 106 ? 5.552 23.116 -12.059 1.00 75.44 106 ASN A N 1
ATOM 806 C CA . ASN A 1 106 ? 6.297 22.110 -12.819 1.00 75.44 106 ASN A CA 1
ATOM 807 C C . ASN A 1 106 ? 7.349 21.401 -11.957 1.00 75.44 106 ASN A C 1
ATOM 809 O O . ASN A 1 106 ? 8.095 22.036 -11.215 1.00 75.44 106 ASN A O 1
ATOM 813 N N . LEU A 1 107 ? 7.462 20.081 -12.125 1.00 69.12 107 LEU A N 1
ATOM 814 C CA . LEU A 1 107 ? 8.553 19.273 -11.577 1.00 69.12 107 LEU A CA 1
ATOM 815 C C . LEU A 1 107 ? 9.453 18.787 -12.716 1.00 69.12 107 LEU A C 1
ATOM 817 O O . LEU A 1 107 ? 8.968 18.383 -13.773 1.00 69.12 107 LEU A O 1
ATOM 821 N N . PHE A 1 108 ? 10.764 18.798 -12.484 1.00 74.81 108 PHE A N 1
ATOM 822 C CA . PHE A 1 108 ? 11.772 18.435 -13.480 1.00 74.81 108 PHE A CA 1
ATOM 823 C C . PHE A 1 108 ? 12.654 17.296 -12.971 1.00 74.81 108 PHE A C 1
ATOM 825 O O . PHE A 1 108 ? 12.986 17.229 -11.787 1.00 74.81 108 PHE A O 1
ATOM 832 N N . VAL A 1 109 ? 13.069 16.409 -13.878 1.00 64.38 109 VAL A N 1
ATOM 833 C CA . VAL A 1 109 ? 14.062 15.373 -13.567 1.00 64.38 109 VAL A CA 1
ATOM 834 C C . VAL A 1 109 ? 15.417 16.047 -13.348 1.00 64.38 109 VAL A C 1
ATOM 836 O O . VAL A 1 109 ? 15.954 16.684 -14.252 1.00 64.38 109 VAL A O 1
ATOM 839 N N . GLY A 1 110 ? 15.966 15.912 -12.141 1.00 67.75 110 GLY A N 1
ATOM 840 C CA . GLY A 1 110 ? 17.302 16.396 -11.791 1.00 67.75 110 GLY A CA 1
ATOM 841 C C . GLY A 1 110 ? 18.389 15.333 -11.982 1.00 67.75 110 GLY A C 1
ATOM 842 O O . GLY A 1 110 ? 18.108 14.146 -12.115 1.00 67.75 110 GLY A O 1
ATOM 843 N N . SER A 1 111 ? 19.653 15.756 -11.944 1.00 72.25 111 SER A N 1
ATOM 844 C CA . SER A 1 111 ? 20.804 14.845 -11.878 1.00 72.25 111 SER A CA 1
ATOM 845 C C . SER A 1 111 ? 21.235 14.651 -10.423 1.00 72.25 111 SER A C 1
ATOM 847 O O . SER A 1 111 ? 21.342 15.663 -9.726 1.00 72.25 111 SER A O 1
ATOM 849 N N . PRO A 1 112 ? 21.542 13.422 -9.955 1.00 66.12 112 PRO A N 1
ATOM 850 C CA . PRO A 1 112 ? 22.052 13.187 -8.599 1.00 66.12 112 PRO A CA 1
ATOM 851 C C . PRO A 1 112 ? 23.462 13.759 -8.382 1.00 66.12 112 PRO A C 1
ATOM 853 O O . PRO A 1 112 ? 23.918 13.845 -7.250 1.00 66.12 112 PRO A O 1
ATOM 856 N N . PHE A 1 113 ? 24.146 14.180 -9.450 1.00 77.62 113 PHE A N 1
ATOM 857 C CA . PHE A 1 113 ? 25.511 14.707 -9.402 1.00 77.62 113 PHE A CA 1
ATOM 858 C C . PHE A 1 113 ? 25.584 16.234 -9.218 1.00 77.62 113 PHE A C 1
ATOM 860 O O . PHE A 1 113 ? 26.682 16.781 -9.149 1.00 77.62 113 PHE A O 1
ATOM 867 N N . LEU A 1 114 ? 24.447 16.946 -9.161 1.00 78.69 114 LEU A N 1
ATOM 868 C CA . LEU A 1 114 ? 24.447 18.389 -8.864 1.00 78.69 114 LEU A CA 1
ATOM 869 C C . LEU A 1 114 ? 24.622 18.627 -7.361 1.00 78.69 114 LEU A C 1
ATOM 871 O O . LEU A 1 114 ? 24.038 17.900 -6.555 1.00 78.69 114 LEU A O 1
ATOM 875 N N . ASN A 1 115 ? 25.383 19.668 -7.019 1.00 79.94 115 ASN A N 1
ATOM 876 C CA . ASN A 1 115 ? 25.698 20.067 -5.649 1.00 79.94 115 ASN A CA 1
ATOM 877 C C . ASN A 1 115 ? 24.465 20.633 -4.923 1.00 79.94 115 ASN A C 1
ATOM 879 O O . ASN A 1 115 ? 23.868 21.605 -5.384 1.00 79.94 115 ASN A O 1
ATOM 883 N N . ASP A 1 116 ? 24.130 20.063 -3.766 1.00 77.19 116 ASP A N 1
ATOM 884 C CA . ASP A 1 116 ? 22.932 20.429 -3.003 1.00 77.19 116 ASP A CA 1
ATOM 885 C C . ASP A 1 116 ? 22.943 21.870 -2.464 1.00 77.19 116 ASP A C 1
ATOM 887 O O . ASP A 1 116 ? 21.882 22.486 -2.364 1.00 77.19 116 ASP A O 1
ATOM 891 N N . VAL A 1 117 ? 24.116 22.447 -2.174 1.00 78.88 117 VAL A N 1
ATOM 892 C CA . VAL A 1 117 ? 24.247 23.851 -1.738 1.00 78.88 117 VAL A CA 1
ATOM 893 C C . VAL A 1 117 ? 23.850 24.790 -2.869 1.00 78.88 117 VAL A C 1
ATOM 895 O O . VAL A 1 117 ? 23.026 25.676 -2.666 1.00 78.88 117 VAL A O 1
ATOM 898 N N . VAL A 1 118 ? 24.352 24.537 -4.080 1.00 83.25 118 VAL A N 1
ATOM 899 C CA . VAL A 1 118 ? 24.015 25.338 -5.266 1.00 83.25 118 VAL A CA 1
ATOM 900 C C . VAL A 1 118 ? 22.523 25.235 -5.575 1.00 83.25 118 VAL A C 1
ATOM 902 O O . VAL A 1 118 ? 21.886 26.238 -5.889 1.00 83.25 118 VAL A O 1
ATOM 905 N N . LEU A 1 119 ? 21.937 24.039 -5.454 1.00 77.06 119 LEU A N 1
ATOM 906 C CA . LEU A 1 119 ? 20.491 23.868 -5.616 1.00 77.06 119 LEU A CA 1
ATOM 907 C C . LEU A 1 119 ? 19.733 24.717 -4.597 1.00 77.06 119 LEU A C 1
ATOM 909 O O . LEU A 1 119 ? 18.857 25.488 -4.984 1.00 77.06 119 LEU A O 1
ATOM 913 N N . ARG A 1 120 ? 20.122 24.650 -3.319 1.00 72.62 120 ARG A N 1
ATOM 914 C CA . ARG A 1 120 ? 19.489 25.417 -2.245 1.00 72.62 120 ARG A CA 1
ATOM 915 C C . ARG A 1 120 ? 19.593 26.928 -2.459 1.00 72.62 120 ARG A C 1
ATOM 917 O O . ARG A 1 120 ? 18.590 27.614 -2.277 1.00 72.62 120 ARG A O 1
ATOM 924 N N . GLU A 1 121 ? 20.760 27.436 -2.850 1.00 79.50 121 GLU A N 1
ATOM 925 C CA . GLU A 1 121 ? 20.990 28.858 -3.159 1.00 79.50 121 GLU A CA 1
ATOM 926 C C . GLU A 1 121 ? 20.112 29.352 -4.314 1.00 79.50 121 GLU A C 1
ATOM 928 O O . GLU A 1 121 ? 19.644 30.487 -4.297 1.00 79.50 121 GLU A O 1
ATOM 933 N N . ASN A 1 122 ? 19.826 28.481 -5.284 1.00 81.31 122 ASN A N 1
ATOM 934 C CA . ASN A 1 122 ? 18.953 28.780 -6.419 1.00 81.31 122 ASN A CA 1
ATOM 935 C C . ASN A 1 122 ? 17.471 28.471 -6.140 1.00 81.31 122 ASN A C 1
ATOM 937 O O . ASN A 1 122 ? 16.661 28.444 -7.064 1.00 81.31 122 ASN A O 1
ATOM 941 N N . GLY A 1 123 ? 17.100 28.199 -4.883 1.00 73.75 123 GLY A N 1
ATOM 942 C CA . GLY A 1 123 ? 15.725 27.862 -4.507 1.00 73.75 123 GLY A CA 1
ATOM 943 C C . GLY A 1 123 ? 15.237 26.511 -5.047 1.00 73.75 123 GLY A C 1
ATOM 944 O O . GLY A 1 123 ? 14.046 26.217 -4.978 1.00 73.75 123 GLY A O 1
ATOM 945 N N . VAL A 1 124 ? 16.136 25.672 -5.564 1.00 66.12 124 VAL A N 1
ATOM 946 C CA . VAL A 1 124 ? 15.834 24.327 -6.056 1.00 66.12 124 VAL A CA 1
ATOM 947 C C . VAL A 1 124 ? 15.927 23.344 -4.896 1.00 66.12 124 VAL A C 1
ATOM 949 O O . VAL A 1 124 ? 16.964 23.196 -4.251 1.00 66.12 124 VAL A O 1
ATOM 952 N N . ILE A 1 125 ? 14.831 22.641 -4.630 1.00 63.19 125 ILE A N 1
ATOM 953 C CA . ILE A 1 125 ? 14.730 21.685 -3.529 1.00 63.19 125 ILE A CA 1
ATOM 954 C C . ILE A 1 125 ? 14.468 20.299 -4.128 1.00 63.19 125 ILE A C 1
ATOM 956 O O . ILE A 1 125 ? 13.552 20.127 -4.931 1.00 63.19 125 ILE A O 1
ATOM 960 N N . ARG A 1 126 ? 15.268 19.297 -3.743 1.00 57.75 126 ARG A N 1
ATOM 961 C CA . ARG A 1 126 ? 14.983 17.873 -3.997 1.00 57.75 126 ARG A CA 1
ATOM 962 C C . ARG A 1 126 ? 14.310 17.296 -2.757 1.00 57.75 126 ARG A C 1
ATOM 964 O O . ARG A 1 126 ? 14.755 17.591 -1.652 1.00 57.75 126 ARG A O 1
ATOM 971 N N . ILE A 1 127 ? 13.213 16.561 -2.921 1.00 53.44 127 ILE A N 1
ATOM 972 C CA . ILE A 1 127 ? 12.229 16.451 -1.836 1.00 53.44 127 ILE A CA 1
ATOM 973 C C . ILE A 1 127 ? 11.727 15.018 -1.606 1.00 53.44 127 ILE A C 1
ATOM 975 O O . ILE A 1 127 ? 11.441 14.276 -2.544 1.00 53.44 127 ILE A O 1
ATOM 979 N N . TYR A 1 128 ? 11.550 14.727 -0.316 1.00 37.50 128 TYR A N 1
ATOM 980 C CA . TYR A 1 128 ? 10.579 13.843 0.339 1.00 37.50 128 TYR A CA 1
ATOM 981 C C . TYR A 1 128 ? 9.811 14.795 1.329 1.00 37.50 128 TYR A C 1
ATOM 983 O O . TYR A 1 128 ? 10.463 15.672 1.878 1.00 37.50 128 TYR A O 1
ATOM 991 N N . ASP A 1 129 ? 8.470 14.954 1.423 1.00 33.38 129 ASP A N 1
ATOM 992 C CA . ASP A 1 129 ? 7.636 14.408 2.542 1.00 33.38 129 ASP A CA 1
ATOM 993 C C . ASP A 1 129 ? 6.240 15.050 2.798 1.00 33.38 129 ASP A C 1
ATOM 995 O O . ASP A 1 129 ? 5.969 16.174 2.370 1.00 33.38 129 ASP A O 1
ATOM 999 N N . TYR A 1 130 ? 5.408 14.263 3.513 1.00 37.50 130 TYR A N 1
ATOM 1000 C CA . TYR A 1 130 ? 3.952 13.948 3.711 1.00 37.50 130 TYR A CA 1
ATOM 1001 C C . TYR A 1 130 ? 3.963 12.713 4.590 1.00 37.50 130 TYR A C 1
ATOM 1003 O O . TYR A 1 130 ? 4.960 11.995 4.527 1.00 37.50 130 TYR A O 1
ATOM 1011 N N . THR A 1 131 ? 2.990 12.465 5.459 1.00 50.09 131 THR A N 1
ATOM 1012 C CA . THR A 1 131 ? 3.428 11.769 6.651 1.00 50.09 131 THR A CA 1
ATOM 1013 C C . THR A 1 131 ? 2.325 11.157 7.482 1.00 50.09 131 THR A C 1
ATOM 1015 O O . THR A 1 131 ? 1.472 11.839 8.031 1.00 50.09 131 THR A O 1
ATOM 1018 N N . SER A 1 132 ? 2.500 9.874 7.768 1.00 53.12 132 SER A N 1
ATOM 1019 C CA . SER A 1 132 ? 2.046 9.228 9.004 1.00 53.12 132 SER A CA 1
ATOM 1020 C C . SER A 1 132 ? 2.668 9.826 10.287 1.00 53.12 132 SER A C 1
ATOM 1022 O O . SER A 1 132 ? 2.385 9.364 11.385 1.00 53.12 132 SER A O 1
ATOM 1024 N N . SER A 1 133 ? 3.501 10.860 10.157 1.00 66.44 133 SER A N 1
ATOM 1025 C CA . SER A 1 133 ? 4.020 11.745 11.205 1.00 66.44 133 SER A CA 1
ATOM 1026 C C . SER A 1 133 ? 3.843 13.203 10.752 1.00 66.44 133 SER A C 1
ATOM 1028 O O . SER A 1 133 ? 4.807 13.804 10.300 1.00 66.44 133 SER A O 1
ATOM 1030 N N . PRO A 1 134 ? 2.624 13.773 10.731 1.00 65.50 134 PRO A N 1
ATOM 1031 C CA . PRO A 1 134 ? 2.322 14.999 9.978 1.00 65.50 134 PRO A CA 1
ATOM 1032 C C . PRO A 1 134 ? 3.265 16.191 10.219 1.00 65.50 134 PRO A C 1
ATOM 1034 O O . PRO A 1 134 ? 3.459 16.994 9.312 1.00 65.50 134 PRO A O 1
ATOM 1037 N N . GLY A 1 135 ? 3.884 16.283 11.404 1.00 64.12 135 GLY A N 1
ATOM 1038 C CA . GLY A 1 135 ? 4.917 17.281 11.723 1.00 64.12 135 GLY A CA 1
ATOM 1039 C C . GLY A 1 135 ? 6.253 17.108 10.982 1.00 64.12 135 GLY A C 1
ATOM 1040 O O . GLY A 1 135 ? 6.994 18.071 10.840 1.00 64.12 135 GLY A O 1
ATOM 1041 N N . ASP A 1 136 ? 6.535 15.917 10.467 1.00 70.06 136 ASP A N 1
ATOM 1042 C CA . ASP A 1 136 ? 7.696 15.562 9.647 1.00 70.06 136 ASP A CA 1
ATOM 1043 C C . ASP A 1 136 ? 7.320 15.647 8.152 1.00 70.06 136 ASP A C 1
ATOM 1045 O O . ASP A 1 136 ? 7.263 14.664 7.416 1.00 70.06 136 ASP A O 1
ATOM 1049 N N . SER A 1 137 ? 6.896 16.842 7.731 1.00 72.12 137 SER A N 1
ATOM 1050 C CA . SER A 1 137 ? 6.672 17.214 6.327 1.00 72.12 137 SER A CA 1
ATOM 1051 C C . SER A 1 137 ? 6.740 18.716 6.131 1.00 72.12 137 SER A C 1
ATOM 1053 O O . SER A 1 137 ? 6.510 19.483 7.064 1.00 72.12 137 SER A O 1
ATOM 1055 N N . SER A 1 138 ? 6.911 19.154 4.881 1.00 71.69 138 SER A N 1
ATOM 1056 C CA . SER A 1 138 ? 6.794 20.572 4.526 1.00 71.69 138 SER A CA 1
ATOM 1057 C C . SER A 1 138 ? 5.432 21.163 4.910 1.00 71.69 138 SER A C 1
ATOM 1059 O O . SER A 1 138 ? 5.365 22.320 5.318 1.00 71.69 138 SER A O 1
ATOM 1061 N N . ILE A 1 139 ? 4.346 20.385 4.840 1.00 75.62 139 ILE A N 1
ATOM 1062 C CA . ILE A 1 139 ? 3.016 20.832 5.287 1.00 75.62 139 ILE A CA 1
ATOM 1063 C C . ILE A 1 139 ? 3.012 21.041 6.808 1.00 75.62 139 ILE A C 1
ATOM 1065 O O . ILE A 1 139 ? 2.615 22.107 7.276 1.00 75.62 139 ILE A O 1
ATOM 1069 N N . GLY A 1 140 ? 3.514 20.070 7.576 1.00 77.88 140 GLY A N 1
ATOM 1070 C CA . GLY A 1 140 ? 3.643 20.172 9.031 1.00 77.88 140 GLY A CA 1
ATOM 1071 C C . GLY A 1 140 ? 4.521 21.336 9.482 1.00 77.88 140 GLY A C 1
ATOM 1072 O O . GLY A 1 140 ? 4.143 22.069 10.393 1.00 77.88 140 GLY A O 1
ATOM 1073 N N . MET A 1 141 ? 5.648 21.562 8.802 1.00 80.56 141 MET A N 1
ATOM 1074 C CA . MET A 1 141 ? 6.558 22.681 9.071 1.00 80.56 141 MET A CA 1
ATOM 1075 C C . MET A 1 141 ? 5.878 24.041 8.860 1.00 80.56 141 MET A C 1
ATOM 1077 O O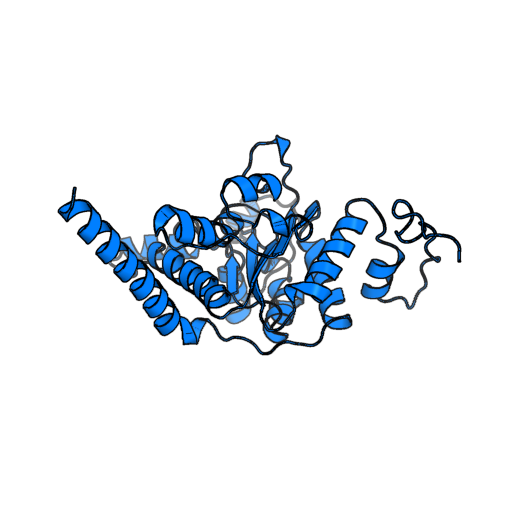 . MET A 1 141 ? 6.041 24.937 9.685 1.00 80.56 141 MET A O 1
ATOM 1081 N N . ASN A 1 142 ? 5.082 24.195 7.793 1.00 83.50 142 ASN A N 1
ATOM 1082 C CA . ASN A 1 142 ? 4.319 25.426 7.559 1.00 83.50 142 ASN A CA 1
ATOM 1083 C C . ASN A 1 142 ? 3.240 25.638 8.630 1.00 83.50 142 ASN A C 1
ATOM 1085 O O . ASN A 1 142 ? 3.071 26.753 9.118 1.00 83.50 142 ASN A O 1
ATOM 1089 N N . ILE A 1 143 ? 2.545 24.576 9.049 1.00 83.44 143 ILE A N 1
ATOM 1090 C CA . ILE A 1 143 ? 1.571 24.655 10.148 1.00 83.44 143 ILE A CA 1
ATOM 1091 C C . ILE A 1 143 ? 2.265 25.053 11.457 1.00 83.44 143 ILE A C 1
ATOM 1093 O O . ILE A 1 143 ? 1.738 25.889 12.187 1.00 83.44 143 ILE A O 1
ATOM 1097 N N . ALA A 1 144 ? 3.456 24.517 11.736 1.00 85.75 144 ALA A N 1
ATOM 1098 C CA . ALA A 1 144 ? 4.240 24.878 12.914 1.00 85.75 144 ALA A CA 1
ATOM 1099 C C . ALA A 1 144 ? 4.659 26.359 12.910 1.00 85.75 144 ALA A C 1
ATOM 1101 O O . ALA A 1 144 ? 4.560 27.015 13.944 1.00 85.75 144 ALA A O 1
ATOM 1102 N N . ALA A 1 145 ? 5.066 26.903 11.757 1.00 89.38 145 ALA A N 1
ATOM 1103 C CA . ALA A 1 145 ? 5.369 28.328 11.619 1.00 89.38 145 ALA A CA 1
ATOM 1104 C C . ALA A 1 145 ? 4.124 29.198 11.864 1.00 89.38 145 ALA A C 1
ATOM 1106 O O . ALA A 1 145 ? 4.156 30.100 12.698 1.00 89.38 145 ALA A O 1
ATOM 1107 N N . LEU A 1 146 ? 2.996 28.866 11.227 1.00 89.12 146 LEU A N 1
ATOM 1108 C CA . LEU A 1 146 ? 1.727 29.576 11.417 1.00 89.12 146 LEU A CA 1
ATOM 1109 C C . LEU A 1 146 ? 1.219 29.495 12.864 1.00 89.12 146 LEU A C 1
ATOM 1111 O O . LEU A 1 146 ? 0.575 30.424 13.349 1.00 89.12 146 LEU A O 1
ATOM 1115 N N . ALA A 1 147 ? 1.499 28.403 13.579 1.00 89.88 147 ALA A N 1
ATOM 1116 C CA . ALA A 1 147 ? 1.132 28.270 14.986 1.00 89.88 147 ALA A CA 1
ATOM 1117 C C . ALA A 1 147 ? 1.836 29.316 15.872 1.00 89.88 147 ALA A C 1
ATOM 1119 O O . ALA A 1 147 ? 1.220 29.820 16.812 1.00 89.88 147 ALA A O 1
ATOM 1120 N N . LEU A 1 148 ? 3.078 29.706 15.547 1.00 91.12 148 LEU A N 1
ATOM 1121 C CA . LEU A 1 148 ? 3.785 30.800 16.235 1.00 91.12 148 LEU A CA 1
ATOM 1122 C C . LEU A 1 148 ? 3.119 32.165 16.000 1.00 91.12 148 LEU A C 1
ATOM 1124 O O . LEU A 1 148 ? 3.214 33.048 16.847 1.00 91.12 148 LEU A O 1
ATOM 1128 N N . GLU A 1 149 ? 2.399 32.317 14.890 1.00 95.06 149 GLU A N 1
ATOM 1129 C CA . GLU A 1 149 ? 1.607 33.506 14.548 1.00 95.06 149 GLU A CA 1
ATOM 1130 C C . GLU A 1 149 ? 0.178 33.460 15.129 1.00 95.06 149 GLU A C 1
ATOM 1132 O O . GLU A 1 149 ? -0.649 34.329 14.856 1.00 95.06 149 GLU A O 1
ATOM 1137 N N . GLY A 1 150 ? -0.136 32.450 15.950 1.00 92.56 150 GLY A N 1
ATOM 1138 C CA . GLY A 1 150 ? -1.438 32.293 16.602 1.00 92.56 150 GLY A CA 1
ATOM 1139 C C . GLY A 1 150 ? -2.462 31.474 15.810 1.00 92.56 150 GLY A C 1
ATOM 1140 O O . GLY A 1 150 ? -3.637 31.432 16.195 1.00 92.56 150 GLY A O 1
ATOM 1141 N N . ASN A 1 151 ? -2.055 30.801 14.727 1.00 92.06 151 ASN A N 1
ATOM 1142 C CA . ASN A 1 151 ? -2.922 29.871 14.004 1.00 92.06 151 ASN A CA 1
ATOM 1143 C C . ASN A 1 151 ? -3.319 28.680 14.901 1.00 92.06 151 ASN A C 1
ATOM 1145 O O . ASN A 1 151 ? -2.492 28.108 15.607 1.00 92.06 151 ASN A O 1
ATOM 1149 N N . LYS A 1 152 ? -4.604 28.303 14.866 1.00 91.00 152 LYS A N 1
ATOM 1150 C CA . LYS A 1 152 ? -5.195 27.237 15.698 1.00 91.00 152 LYS A CA 1
ATOM 1151 C C . LYS A 1 152 ? -5.440 25.925 14.948 1.00 91.00 152 LYS A C 1
ATOM 1153 O O . LYS A 1 152 ? -6.124 25.050 15.475 1.00 91.00 152 LYS A O 1
ATOM 1158 N N . LEU A 1 153 ? -4.964 25.796 13.712 1.00 83.69 153 LEU A N 1
ATOM 1159 C CA . LEU A 1 153 ? -5.084 24.568 12.935 1.00 83.69 153 LEU A CA 1
ATOM 1160 C C . LEU A 1 153 ? -4.317 23.439 13.635 1.00 83.69 153 LEU A C 1
ATOM 1162 O O . LEU A 1 153 ? -3.116 23.544 13.864 1.00 83.69 153 LEU A O 1
ATOM 1166 N N . VAL A 1 154 ? -5.018 22.351 13.951 1.00 79.12 154 VAL A N 1
ATOM 1167 C CA . VAL A 1 154 ? -4.451 21.162 14.598 1.00 79.12 154 VAL A CA 1
ATOM 1168 C C . VAL A 1 154 ? -4.657 19.955 13.692 1.00 79.12 154 VAL A C 1
ATOM 1170 O O . VAL A 1 154 ? -5.756 19.737 13.181 1.00 79.12 154 VAL A O 1
ATOM 1173 N N . ILE A 1 155 ? -3.603 19.157 13.529 1.00 77.88 155 ILE A N 1
ATOM 1174 C CA . ILE A 1 155 ? -3.684 17.816 12.947 1.00 77.88 155 ILE A CA 1
ATOM 1175 C C . ILE A 1 155 ? -3.804 16.820 14.101 1.00 77.88 155 ILE A C 1
ATOM 1177 O O . ILE A 1 155 ? -2.995 16.868 15.026 1.00 77.88 155 ILE A O 1
ATOM 1181 N N . ASP A 1 156 ? -4.795 15.928 14.049 1.00 80.25 156 ASP A N 1
ATOM 1182 C CA . ASP A 1 156 ? -5.003 14.876 15.052 1.00 80.25 156 ASP A CA 1
ATOM 1183 C C . ASP A 1 156 ? -4.746 13.481 14.452 1.00 80.25 156 ASP A C 1
ATOM 1185 O O . ASP A 1 156 ? -5.657 12.877 13.880 1.00 80.25 156 ASP A O 1
ATOM 1189 N N . PRO A 1 157 ? -3.531 12.926 14.616 1.00 79.94 157 PRO A N 1
ATOM 1190 C CA . PRO A 1 157 ? -3.197 11.594 14.117 1.00 79.94 157 PRO A CA 1
ATOM 1191 C C . PRO A 1 157 ? -4.022 10.471 14.760 1.00 79.94 157 PRO A C 1
ATOM 1193 O O . PRO A 1 157 ? -4.171 9.401 14.171 1.00 79.94 157 PRO A O 1
ATOM 1196 N N . ASN A 1 158 ? -4.573 10.677 15.964 1.00 85.44 158 ASN A N 1
ATOM 1197 C CA . ASN A 1 158 ? -5.373 9.645 16.629 1.00 85.44 158 ASN A CA 1
ATOM 1198 C C . ASN A 1 158 ? -6.702 9.425 15.906 1.00 85.44 158 ASN A C 1
ATOM 1200 O O . ASN A 1 158 ? -7.229 8.309 15.886 1.00 85.44 158 ASN A O 1
ATOM 1204 N N . LYS A 1 159 ? -7.241 10.486 15.299 1.00 83.62 159 LYS A N 1
ATOM 1205 C CA . LYS A 1 159 ? -8.424 10.393 14.451 1.00 83.62 159 LYS A CA 1
ATOM 1206 C C . LYS A 1 159 ? -8.143 9.509 13.236 1.00 83.62 159 LYS A C 1
ATOM 1208 O O . LYS A 1 159 ? -8.908 8.577 12.998 1.00 83.62 159 LYS A O 1
ATOM 1213 N N . ASP A 1 160 ? -7.008 9.707 12.569 1.00 85.19 160 ASP A N 1
ATOM 1214 C CA . ASP A 1 160 ? -6.595 8.904 11.410 1.00 85.19 160 ASP A CA 1
ATOM 1215 C C . ASP A 1 160 ? -6.403 7.421 11.773 1.00 85.19 160 ASP A C 1
ATOM 1217 O O . ASP A 1 160 ? -6.818 6.528 11.028 1.00 85.19 160 ASP A O 1
ATOM 1221 N N . VAL A 1 161 ? -5.831 7.133 12.949 1.00 88.25 161 VAL A N 1
ATOM 1222 C CA . VAL A 1 161 ? -5.700 5.757 13.464 1.00 88.25 161 VAL A CA 1
ATOM 1223 C C . VAL A 1 161 ? -7.074 5.090 13.607 1.00 88.25 161 VAL A C 1
ATOM 1225 O O . VAL A 1 161 ? -7.266 3.955 13.167 1.00 88.25 161 VAL A O 1
ATOM 1228 N N . ASN A 1 162 ? -8.058 5.791 14.175 1.00 91.69 162 ASN A N 1
ATOM 1229 C CA . ASN A 1 162 ? -9.407 5.245 14.342 1.00 91.69 162 ASN A CA 1
ATOM 1230 C C . ASN A 1 162 ? -10.169 5.134 13.012 1.00 91.69 162 ASN A C 1
ATOM 1232 O O . ASN A 1 162 ? -10.879 4.153 12.797 1.00 91.69 162 ASN A O 1
ATOM 1236 N N . GLU A 1 163 ? -10.019 6.097 12.103 1.00 90.38 163 GLU A N 1
ATOM 1237 C CA . GLU A 1 163 ? -10.677 6.088 10.791 1.00 90.38 163 GLU A CA 1
ATOM 1238 C C . GLU A 1 163 ? -10.182 4.943 9.904 1.00 90.38 163 GLU A C 1
ATOM 1240 O O . GLU A 1 163 ? -10.982 4.217 9.306 1.00 90.38 163 GLU A O 1
ATOM 1245 N N . THR A 1 164 ? -8.869 4.730 9.861 1.00 91.38 164 THR A N 1
ATOM 1246 C CA . THR A 1 164 ? -8.263 3.642 9.082 1.00 91.38 164 THR A CA 1
ATOM 1247 C C . THR A 1 164 ? -8.600 2.270 9.664 1.00 91.38 164 THR A C 1
ATOM 1249 O O . THR A 1 164 ? -8.986 1.365 8.919 1.00 91.38 164 THR A O 1
ATOM 1252 N N . ALA A 1 165 ? -8.589 2.121 10.991 1.00 94.50 165 ALA A N 1
ATOM 1253 C CA . ALA A 1 165 ? -9.084 0.913 11.648 1.00 94.50 165 ALA A CA 1
ATOM 1254 C C . ALA A 1 165 ? -10.579 0.672 11.380 1.00 94.50 165 ALA A C 1
ATOM 1256 O O . ALA A 1 165 ? -10.992 -0.459 11.119 1.00 94.50 165 ALA A O 1
ATOM 1257 N N . ALA A 1 166 ? -11.402 1.724 11.364 1.00 94.69 166 ALA A N 1
ATOM 1258 C CA . ALA A 1 166 ? -12.818 1.606 11.033 1.00 94.69 166 ALA A CA 1
ATOM 1259 C C . ALA A 1 166 ? -13.036 1.105 9.595 1.00 94.69 166 ALA A C 1
ATOM 1261 O O . ALA A 1 166 ? -13.925 0.281 9.370 1.00 94.69 166 ALA A O 1
ATOM 1262 N N . ILE A 1 167 ? -12.227 1.546 8.625 1.00 93.38 167 ILE A N 1
ATOM 1263 C CA . ILE A 1 167 ? -12.269 1.031 7.246 1.00 93.38 167 ILE A CA 1
ATOM 1264 C C . ILE A 1 167 ? -12.026 -0.482 7.224 1.00 93.38 167 ILE A C 1
ATOM 1266 O O . ILE A 1 167 ? -12.828 -1.224 6.645 1.00 93.38 167 ILE A O 1
ATOM 1270 N N . VAL A 1 168 ? -10.941 -0.935 7.858 1.00 95.12 168 VAL A N 1
ATOM 1271 C CA . VAL A 1 168 ? -10.530 -2.346 7.855 1.00 95.12 168 VAL A CA 1
ATOM 1272 C C . VAL A 1 168 ? -11.558 -3.216 8.578 1.00 95.12 168 VAL A C 1
ATOM 1274 O O . VAL A 1 168 ? -12.038 -4.200 8.009 1.00 95.12 168 VAL A O 1
ATOM 1277 N N . LEU A 1 169 ? -11.999 -2.797 9.768 1.00 95.88 169 LEU A N 1
ATOM 1278 C CA . LEU A 1 169 ? -12.998 -3.526 10.547 1.00 95.88 169 LEU A CA 1
ATOM 1279 C C . LEU A 1 169 ? -14.309 -3.705 9.772 1.00 95.88 169 LEU A C 1
ATOM 1281 O O . LEU A 1 169 ? -14.858 -4.806 9.721 1.00 95.88 169 LEU A O 1
ATOM 1285 N N . ASN A 1 170 ? -14.820 -2.642 9.142 1.00 94.94 170 ASN A N 1
ATOM 1286 C CA . ASN A 1 170 ? -16.071 -2.725 8.386 1.00 94.94 170 ASN A CA 1
ATOM 1287 C C . ASN A 1 170 ? -15.939 -3.613 7.141 1.00 94.94 170 ASN A C 1
ATOM 1289 O O . ASN A 1 170 ? -16.879 -4.347 6.821 1.00 94.94 170 ASN A O 1
ATOM 1293 N N . ALA A 1 171 ? -14.792 -3.582 6.451 1.00 93.38 171 ALA A N 1
ATOM 1294 C CA . ALA A 1 171 ? -14.544 -4.460 5.308 1.00 93.38 171 ALA A CA 1
ATOM 1295 C C . ALA A 1 171 ? -14.699 -5.938 5.691 1.00 93.38 171 ALA A C 1
ATOM 1297 O O . ALA A 1 171 ? -15.298 -6.705 4.943 1.00 93.38 171 ALA A O 1
ATOM 1298 N N . LYS A 1 172 ? -14.233 -6.317 6.882 1.00 92.88 172 LYS A N 1
ATOM 1299 C CA . LYS A 1 172 ? -14.276 -7.703 7.349 1.00 92.88 172 LYS A CA 1
ATOM 1300 C C . LYS A 1 172 ? -15.582 -8.100 8.019 1.00 92.88 172 LYS A C 1
ATOM 1302 O O . LYS A 1 172 ? -16.122 -9.168 7.743 1.00 92.88 172 LYS A O 1
ATOM 1307 N N . LYS A 1 173 ? -16.162 -7.222 8.840 1.00 91.25 173 LYS A N 1
ATOM 1308 C CA . LYS A 1 173 ? -17.453 -7.475 9.507 1.00 91.25 173 LYS A CA 1
ATOM 1309 C C . LYS A 1 173 ? -18.608 -7.674 8.530 1.00 91.25 173 LYS A C 1
ATOM 1311 O O . LYS A 1 173 ? -19.574 -8.350 8.862 1.00 91.25 173 LYS A O 1
ATOM 1316 N N . THR A 1 174 ? -18.499 -7.122 7.324 1.00 89.88 174 THR A N 1
ATOM 1317 C CA . THR A 1 174 ? -19.482 -7.309 6.247 1.00 89.88 174 THR A CA 1
ATOM 1318 C C . THR A 1 174 ? -19.253 -8.584 5.421 1.00 89.88 174 THR A C 1
ATOM 1320 O O . THR A 1 174 ? -19.874 -8.755 4.376 1.00 89.88 174 THR A O 1
ATOM 1323 N N . GLY A 1 175 ? -18.379 -9.494 5.877 1.00 89.44 175 GLY A N 1
ATOM 1324 C CA . GLY A 1 175 ? -18.027 -10.736 5.174 1.00 89.44 175 GLY A CA 1
ATOM 1325 C C . GLY A 1 175 ? -17.032 -10.539 4.024 1.00 89.44 175 GLY A C 1
ATOM 1326 O O . GLY A 1 175 ? -16.797 -11.459 3.237 1.00 89.44 175 GLY A O 1
ATOM 1327 N N . GLY A 1 176 ? -16.473 -9.334 3.895 1.00 94.50 176 GLY A N 1
ATOM 1328 C CA . GLY A 1 176 ? -15.404 -9.024 2.958 1.00 94.50 176 GLY A CA 1
ATOM 1329 C C . GLY A 1 176 ? -14.020 -9.361 3.509 1.00 94.50 176 GLY A C 1
ATOM 1330 O O . GLY A 1 176 ? -13.869 -9.996 4.551 1.00 94.50 176 GLY A O 1
ATOM 1331 N N . LYS A 1 177 ? -13.001 -8.933 2.768 1.00 95.81 177 LYS A N 1
ATOM 1332 C CA . LYS A 1 177 ? -11.583 -9.148 3.075 1.00 95.81 177 LYS A CA 1
ATOM 1333 C C . LYS A 1 177 ? -10.812 -7.835 3.039 1.00 95.81 177 LYS A C 1
ATOM 1335 O O . LYS A 1 177 ? -11.249 -6.882 2.387 1.00 95.81 177 LYS A O 1
ATOM 1340 N N . SER A 1 178 ? -9.650 -7.787 3.679 1.00 95.94 178 SER A N 1
ATOM 1341 C CA . SER A 1 178 ? -8.728 -6.651 3.598 1.00 95.94 178 SER A CA 1
ATOM 1342 C C . SER A 1 178 ? -7.422 -7.052 2.906 1.00 95.94 178 SER A C 1
ATOM 1344 O O . SER A 1 178 ? -6.911 -8.154 3.085 1.00 95.94 178 SER A O 1
ATOM 1346 N N . GLY A 1 179 ? -6.888 -6.164 2.070 1.00 96.25 179 GLY A N 1
ATOM 1347 C CA . GLY A 1 179 ? -5.612 -6.373 1.391 1.00 96.25 179 GLY A CA 1
ATOM 1348 C C . GLY A 1 179 ? -4.719 -5.148 1.501 1.00 96.25 179 GLY A C 1
ATOM 1349 O O . GLY A 1 179 ? -5.206 -4.018 1.432 1.00 96.25 179 GLY A O 1
ATOM 1350 N N . VAL A 1 180 ? -3.415 -5.371 1.638 1.00 96.50 180 VAL A N 1
ATOM 1351 C CA . VAL A 1 180 ? -2.410 -4.306 1.689 1.00 96.50 180 VAL A CA 1
ATOM 1352 C C . VAL A 1 180 ? -1.472 -4.398 0.495 1.00 96.50 180 VAL A C 1
ATOM 1354 O O . VAL A 1 180 ? -0.914 -5.456 0.204 1.00 96.50 180 VAL A O 1
ATOM 1357 N N . PHE A 1 181 ? -1.306 -3.280 -0.204 1.00 97.50 181 PHE A N 1
ATOM 1358 C CA . PHE A 1 181 ? -0.330 -3.114 -1.272 1.00 97.50 181 PHE A CA 1
ATOM 1359 C C . PHE A 1 181 ? 0.658 -2.026 -0.853 1.00 97.50 181 PHE A C 1
ATOM 1361 O O . PHE A 1 181 ? 0.280 -0.879 -0.664 1.00 97.50 181 PHE A O 1
ATOM 1368 N N . ILE A 1 182 ? 1.922 -2.381 -0.657 1.00 96.62 182 ILE A N 1
ATOM 1369 C CA . ILE A 1 182 ? 2.943 -1.517 -0.072 1.00 96.62 182 ILE A CA 1
ATOM 1370 C C . ILE A 1 182 ? 4.033 -1.241 -1.108 1.00 96.62 182 ILE A C 1
ATOM 1372 O O . ILE A 1 182 ? 4.687 -2.161 -1.591 1.00 96.62 182 ILE A O 1
ATOM 1376 N N . CYS A 1 183 ? 4.256 0.033 -1.416 1.00 95.94 183 CYS A N 1
ATOM 1377 C CA . CYS A 1 183 ? 5.395 0.518 -2.187 1.00 95.94 183 CYS A CA 1
ATOM 1378 C C . CYS A 1 183 ? 6.404 1.153 -1.220 1.00 95.94 183 CYS A C 1
ATOM 1380 O O . CYS A 1 183 ? 6.154 2.218 -0.659 1.00 95.94 183 CYS A O 1
ATOM 1382 N N . GLY A 1 184 ? 7.527 0.475 -0.997 1.00 92.75 184 GLY A N 1
ATOM 1383 C CA . GLY A 1 184 ? 8.586 0.833 -0.060 1.00 92.75 184 GLY A CA 1
ATOM 1384 C C . GLY A 1 184 ? 8.366 0.291 1.358 1.00 92.75 184 GLY A C 1
ATOM 1385 O O . GLY A 1 184 ? 8.103 -0.899 1.554 1.00 92.75 184 GLY A O 1
ATOM 1386 N N . GLY A 1 185 ? 8.545 1.146 2.366 1.00 90.44 185 GLY A N 1
ATOM 1387 C CA . GLY A 1 185 ? 8.552 0.760 3.777 1.00 90.44 185 GLY A CA 1
ATOM 1388 C C . GLY A 1 185 ? 8.249 1.918 4.731 1.00 90.44 185 GLY A C 1
ATOM 1389 O O . GLY A 1 185 ? 7.393 2.758 4.462 1.00 90.44 185 GLY A O 1
ATOM 1390 N N . GLY A 1 186 ? 8.944 1.951 5.867 1.00 89.38 186 GLY A N 1
ATOM 1391 C CA . GLY A 1 186 ? 8.898 3.059 6.819 1.00 89.38 186 GLY A CA 1
ATOM 1392 C C . GLY A 1 186 ? 7.528 3.299 7.454 1.00 89.38 186 GLY A C 1
ATOM 1393 O O . GLY A 1 186 ? 6.724 2.383 7.648 1.00 89.38 186 GLY A O 1
ATOM 1394 N N . SER A 1 187 ? 7.282 4.562 7.795 1.00 88.00 187 SER A N 1
ATOM 1395 C CA . SER A 1 187 ? 6.087 4.978 8.525 1.00 88.00 187 SER A CA 1
ATOM 1396 C C . SER A 1 187 ? 4.777 4.689 7.760 1.00 88.00 187 SER A C 1
ATOM 1398 O O . SER A 1 187 ? 3.868 4.130 8.377 1.00 88.00 187 SER A O 1
ATOM 1400 N N . PRO A 1 188 ? 4.676 4.888 6.424 1.00 89.75 188 PRO A N 1
ATOM 1401 C CA . PRO A 1 188 ? 3.480 4.498 5.674 1.00 89.75 188 PRO A CA 1
ATOM 1402 C C . PRO A 1 188 ? 3.188 2.996 5.708 1.00 89.75 188 PRO A C 1
ATOM 1404 O O . PRO A 1 188 ? 2.019 2.606 5.759 1.00 89.75 188 PRO A O 1
ATOM 1407 N N . LYS A 1 189 ? 4.217 2.131 5.668 1.00 92.50 189 LYS A N 1
ATOM 1408 C CA . LYS A 1 189 ? 4.032 0.676 5.826 1.00 92.50 189 LYS A CA 1
ATOM 1409 C C . LYS A 1 189 ? 3.481 0.375 7.216 1.00 92.50 189 LYS A C 1
ATOM 1411 O O . LYS A 1 189 ? 2.525 -0.387 7.335 1.00 92.50 189 LYS A O 1
ATOM 1416 N N . ASN A 1 190 ? 4.060 0.981 8.257 1.00 91.00 190 ASN A N 1
ATOM 1417 C CA . ASN A 1 190 ? 3.599 0.751 9.625 1.00 91.00 190 ASN A CA 1
ATOM 1418 C C . ASN A 1 190 ? 2.151 1.190 9.817 1.00 91.00 190 ASN A C 1
ATOM 1420 O O . ASN A 1 190 ? 1.350 0.437 10.354 1.00 91.00 190 ASN A O 1
ATOM 1424 N N . PHE A 1 191 ? 1.824 2.402 9.371 1.00 91.19 191 PHE A N 1
ATOM 1425 C CA . PHE A 1 191 ? 0.530 3.020 9.616 1.00 91.19 191 PHE A CA 1
ATOM 1426 C C . PHE A 1 191 ? -0.599 2.285 8.883 1.00 91.19 191 PHE A C 1
ATOM 1428 O O . PHE A 1 191 ? -1.696 2.153 9.416 1.00 91.19 191 PHE A O 1
ATOM 1435 N N . LEU A 1 192 ? -0.317 1.723 7.702 1.00 92.12 192 LEU A N 1
ATOM 1436 C CA . LEU A 1 192 ? -1.249 0.827 7.019 1.00 92.12 192 LEU A CA 1
ATOM 1437 C C . LEU A 1 192 ? -1.490 -0.459 7.835 1.00 92.12 192 LEU A C 1
ATOM 1439 O O . LEU A 1 192 ? -2.635 -0.833 8.088 1.00 92.12 192 LEU A O 1
ATOM 1443 N N . LEU A 1 193 ? -0.411 -1.114 8.275 1.00 92.38 193 LEU A N 1
ATOM 1444 C CA . LEU A 1 193 ? -0.468 -2.419 8.942 1.00 92.38 193 LEU A CA 1
ATOM 1445 C C . LEU A 1 193 ? -0.936 -2.362 10.402 1.00 92.38 193 LEU A C 1
ATOM 1447 O O . LEU A 1 193 ? -1.452 -3.354 10.904 1.00 92.38 193 LEU A O 1
ATOM 1451 N N . GLN A 1 194 ? -0.741 -1.243 11.106 1.00 92.06 194 GLN A N 1
ATOM 1452 C CA . GLN A 1 194 ? -1.107 -1.111 12.523 1.00 92.06 194 GLN A CA 1
ATOM 1453 C C . GLN A 1 194 ? -2.623 -1.087 12.754 1.00 92.06 194 GLN A C 1
ATOM 1455 O O . GLN A 1 194 ? -3.056 -1.179 13.900 1.00 92.06 194 GLN A O 1
ATOM 1460 N N . THR A 1 195 ? -3.418 -0.972 11.687 1.00 93.06 195 THR A N 1
ATOM 1461 C CA . THR A 1 195 ? -4.879 -1.056 11.762 1.00 93.06 195 THR A CA 1
ATOM 1462 C C . THR A 1 195 ? -5.328 -2.344 12.454 1.00 93.06 195 THR A C 1
ATOM 1464 O O . THR A 1 195 ? -6.156 -2.273 13.357 1.00 93.06 195 THR A O 1
ATOM 1467 N N . GLU A 1 196 ? -4.722 -3.488 12.128 1.00 94.06 196 GLU A N 1
ATOM 1468 C CA . GLU A 1 196 ? -5.084 -4.785 12.717 1.00 94.06 196 GLU A CA 1
ATOM 1469 C C . GLU A 1 196 ? -4.663 -4.917 14.198 1.00 94.06 196 GLU A C 1
ATOM 1471 O O . GLU A 1 196 ? -5.540 -5.175 15.026 1.00 94.06 196 GLU A O 1
ATOM 1476 N N . PRO A 1 197 ? -3.403 -4.633 14.610 1.00 90.19 197 PRO A N 1
ATOM 1477 C CA . PRO A 1 197 ? -3.028 -4.539 16.026 1.00 90.19 197 PRO A CA 1
ATOM 1478 C C . PRO A 1 197 ? -3.913 -3.575 16.827 1.00 90.19 197 PRO A C 1
ATOM 1480 O O . PRO A 1 197 ? -4.313 -3.878 17.954 1.00 90.19 197 PRO A O 1
ATOM 1483 N N . HIS A 1 198 ? -4.271 -2.420 16.252 1.00 94.44 198 HIS A N 1
ATOM 1484 C CA . HIS A 1 198 ? -5.166 -1.469 16.916 1.00 94.44 198 HIS A CA 1
ATOM 1485 C C . HIS A 1 198 ? -6.548 -2.085 17.164 1.00 94.44 198 HIS A C 1
ATOM 1487 O O . HIS A 1 198 ? -7.078 -1.992 18.269 1.00 94.44 198 HIS A O 1
ATOM 1493 N N . ILE A 1 199 ? -7.120 -2.783 16.180 1.00 93.38 199 ILE A N 1
ATOM 1494 C CA . ILE A 1 199 ? -8.416 -3.462 16.321 1.00 93.38 199 ILE A CA 1
ATOM 1495 C C . ILE A 1 199 ? -8.335 -4.604 17.349 1.00 93.38 199 ILE A C 1
ATOM 1497 O O . ILE A 1 199 ? -9.145 -4.657 18.281 1.00 93.38 199 ILE A O 1
ATOM 1501 N N . GLN A 1 200 ? -7.365 -5.506 17.199 1.00 92.31 200 GLN A N 1
ATOM 1502 C CA . GLN A 1 200 ? -7.340 -6.780 17.919 1.00 92.31 200 GLN A CA 1
ATOM 1503 C C . GLN A 1 200 ? -6.734 -6.676 19.328 1.00 92.31 200 GLN A C 1
ATOM 1505 O O . GLN A 1 200 ? -7.299 -7.215 20.280 1.00 92.31 200 GLN A O 1
ATOM 1510 N N . GLU A 1 201 ? -5.619 -5.959 19.494 1.00 88.19 201 GLU A N 1
ATOM 1511 C CA . GLU A 1 201 ? -4.868 -5.887 20.754 1.00 88.19 201 GLU A CA 1
ATOM 1512 C C . GLU A 1 201 ? -5.286 -4.667 21.572 1.00 88.19 201 GLU A C 1
ATOM 1514 O O . GLU A 1 201 ? -5.600 -4.792 22.758 1.00 88.19 201 GLU A O 1
ATOM 1519 N N . VAL A 1 202 ? -5.341 -3.490 20.937 1.00 92.06 202 VAL A N 1
ATOM 1520 C CA . VAL A 1 202 ? -5.604 -2.225 21.642 1.00 92.06 202 VAL A CA 1
ATOM 1521 C C . VAL A 1 202 ? -7.092 -2.072 21.965 1.00 92.06 202 VAL A C 1
ATOM 1523 O O . VAL A 1 202 ? -7.464 -1.822 23.116 1.00 92.06 202 VAL A O 1
ATOM 1526 N N . LEU A 1 203 ? -7.971 -2.258 20.976 1.00 92.19 203 LEU A N 1
ATOM 1527 C CA . LEU A 1 203 ? -9.424 -2.179 21.166 1.00 92.19 203 LEU A CA 1
ATOM 1528 C C . LEU A 1 203 ? -10.023 -3.498 21.686 1.00 92.19 203 LEU A C 1
ATOM 1530 O O . LEU A 1 203 ? -11.084 -3.485 22.322 1.00 92.19 203 LEU A O 1
ATOM 1534 N N . GLY A 1 204 ? -9.339 -4.629 21.487 1.00 90.62 204 GLY A N 1
ATOM 1535 C CA . GLY A 1 204 ? -9.792 -5.949 21.930 1.00 90.62 204 GLY A CA 1
ATOM 1536 C C . GLY A 1 204 ? -10.942 -6.526 21.099 1.00 90.62 204 GLY A C 1
ATOM 1537 O O . GLY A 1 204 ? -11.675 -7.388 21.596 1.00 90.62 204 GLY A O 1
ATOM 1538 N N . ILE A 1 205 ? -11.165 -6.010 19.887 1.00 92.19 205 ILE A N 1
ATOM 1539 C CA . ILE A 1 205 ? -12.196 -6.485 18.962 1.00 92.19 205 ILE A CA 1
ATOM 1540 C C . ILE A 1 205 ? -11.659 -7.731 18.269 1.00 92.19 205 ILE A C 1
ATOM 1542 O O . ILE A 1 205 ? -10.611 -7.687 17.640 1.00 92.19 205 ILE A O 1
ATOM 1546 N N . LYS A 1 206 ? -12.383 -8.853 18.378 1.00 88.69 206 LYS A N 1
ATOM 1547 C CA . LYS A 1 206 ? -11.955 -10.103 17.745 1.00 88.69 206 LYS A CA 1
ATOM 1548 C C . LYS A 1 206 ? -11.949 -9.941 16.224 1.00 88.69 206 LYS A C 1
ATOM 1550 O O . LYS A 1 206 ? -13.004 -9.764 15.614 1.00 88.69 206 LYS A O 1
ATOM 1555 N N . GLU A 1 207 ? -10.757 -10.034 15.669 1.00 86.44 207 GLU A N 1
ATOM 1556 C CA . GLU A 1 207 ? -10.399 -9.855 14.271 1.00 86.44 207 GLU A CA 1
ATOM 1557 C C . GLU A 1 207 ? -9.076 -10.631 14.067 1.00 86.44 207 GLU A C 1
ATOM 1559 O O . GLU A 1 207 ? -8.370 -10.891 15.045 1.00 86.44 207 GLU A O 1
ATOM 1564 N N . GLU A 1 208 ? -8.783 -11.073 12.849 1.00 81.62 208 GLU A N 1
ATOM 1565 C CA . GLU A 1 208 ? -7.516 -11.695 12.475 1.00 81.62 208 GLU A CA 1
ATOM 1566 C C . GLU A 1 208 ? -6.974 -11.007 11.218 1.00 81.62 208 GLU A C 1
ATOM 1568 O O . GLU A 1 208 ? -7.657 -11.079 10.202 1.00 81.62 208 GLU A O 1
ATOM 1573 N N . GLY A 1 209 ? -5.762 -10.430 11.290 1.00 88.50 209 GLY A N 1
ATOM 1574 C CA . GLY A 1 209 ? -5.046 -9.553 10.336 1.00 88.50 209 GLY A CA 1
ATOM 1575 C C . GLY A 1 209 ? -5.314 -9.577 8.814 1.00 88.50 209 GLY A C 1
ATOM 1576 O O . GLY A 1 209 ? -6.185 -10.251 8.281 1.00 88.50 209 GLY A O 1
ATOM 1577 N N . HIS A 1 210 ? -4.552 -8.826 8.022 1.00 93.75 210 HIS A N 1
ATOM 1578 C CA . HIS A 1 210 ? -4.859 -8.688 6.590 1.00 93.75 210 HIS A CA 1
ATOM 1579 C C . HIS A 1 210 ? -4.874 -10.029 5.827 1.00 93.75 210 HIS A C 1
ATOM 1581 O O . HIS A 1 210 ? -4.039 -10.908 6.065 1.00 93.75 210 HIS A O 1
ATOM 1587 N N . ASP A 1 211 ? -5.821 -10.175 4.888 1.00 94.69 211 ASP A N 1
ATOM 1588 C CA . ASP A 1 211 ? -6.006 -11.398 4.094 1.00 94.69 211 ASP A CA 1
ATOM 1589 C C . ASP A 1 211 ? -4.987 -11.529 2.959 1.00 94.69 211 ASP A C 1
ATOM 1591 O O . ASP A 1 211 ? -4.677 -12.648 2.550 1.00 94.69 211 ASP A O 1
ATOM 1595 N N . TYR A 1 212 ? -4.519 -10.393 2.435 1.00 96.56 212 TYR A N 1
ATOM 1596 C CA . TYR A 1 212 ? -3.615 -10.308 1.290 1.00 96.56 212 TYR A CA 1
ATOM 1597 C C . TYR A 1 212 ? -2.512 -9.287 1.540 1.00 96.56 212 TYR A C 1
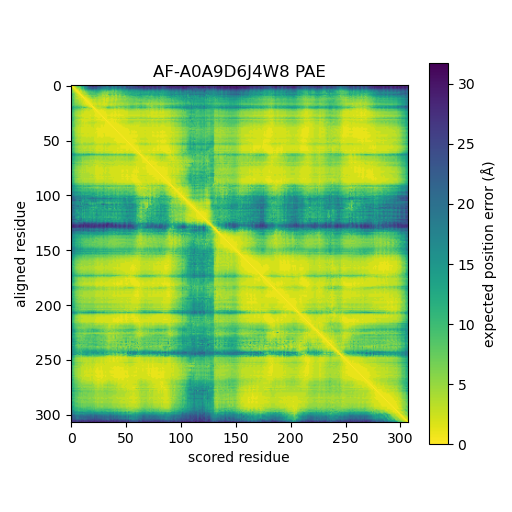ATOM 1599 O O . TYR A 1 212 ? -2.786 -8.190 2.033 1.00 96.56 212 TYR A O 1
ATOM 1607 N N . PHE A 1 213 ? -1.287 -9.614 1.133 1.00 95.69 213 PHE A N 1
ATOM 1608 C CA . PHE A 1 213 ? -0.127 -8.747 1.320 1.00 95.69 213 PHE A CA 1
ATOM 1609 C C . PHE A 1 213 ? 0.739 -8.712 0.059 1.00 95.69 213 PHE A C 1
ATOM 1611 O O . PHE A 1 213 ? 1.234 -9.745 -0.384 1.00 95.69 213 PHE A O 1
ATOM 1618 N N . ILE A 1 214 ? 0.976 -7.523 -0.489 1.00 97.56 214 ILE A N 1
ATOM 1619 C CA . ILE A 1 214 ? 1.989 -7.279 -1.521 1.00 97.56 214 ILE A CA 1
ATOM 1620 C C . ILE A 1 214 ? 2.910 -6.168 -1.033 1.00 97.56 214 ILE A C 1
ATOM 1622 O O . ILE A 1 214 ? 2.433 -5.104 -0.646 1.00 97.56 214 ILE A O 1
ATOM 1626 N N . GLN A 1 215 ? 4.221 -6.383 -1.103 1.00 96.88 215 GLN A N 1
ATOM 1627 C CA . GLN A 1 215 ? 5.226 -5.362 -0.836 1.00 96.88 215 GLN A CA 1
ATOM 1628 C C . GLN A 1 215 ? 6.278 -5.320 -1.945 1.00 96.88 215 GLN A C 1
ATOM 1630 O O . GLN A 1 215 ? 6.865 -6.342 -2.301 1.00 96.88 215 GLN A O 1
ATOM 1635 N N . PHE A 1 216 ? 6.560 -4.117 -2.433 1.00 96.75 216 PHE A N 1
ATOM 1636 C CA . PHE A 1 216 ? 7.731 -3.788 -3.241 1.00 96.75 216 PHE A CA 1
ATOM 1637 C C . PHE A 1 216 ? 8.709 -3.020 -2.364 1.00 96.75 216 PHE A C 1
ATOM 1639 O O . PHE A 1 216 ? 8.337 -1.998 -1.799 1.00 96.75 216 PHE A O 1
ATOM 1646 N N . THR A 1 217 ? 9.928 -3.514 -2.178 1.00 94.56 217 THR A N 1
ATOM 1647 C CA . THR A 1 217 ? 10.901 -2.863 -1.292 1.00 94.56 217 THR A CA 1
ATOM 1648 C C . THR A 1 217 ? 12.326 -3.213 -1.682 1.00 94.56 217 THR A C 1
ATOM 1650 O O . THR A 1 217 ? 12.581 -4.285 -2.199 1.00 94.56 217 THR A O 1
ATOM 1653 N N . ASP A 1 218 ? 13.273 -2.333 -1.412 1.00 90.75 218 ASP A N 1
ATOM 1654 C CA . ASP A 1 218 ? 14.711 -2.601 -1.450 1.00 90.75 218 ASP A CA 1
ATOM 1655 C C . ASP A 1 218 ? 15.274 -2.962 -0.061 1.00 90.75 218 ASP A C 1
ATOM 1657 O O . ASP A 1 218 ? 16.404 -3.439 0.061 1.00 90.75 218 ASP A O 1
ATOM 1661 N N . ALA A 1 219 ? 14.483 -2.761 0.997 1.00 91.44 219 ALA A N 1
ATOM 1662 C CA . ALA A 1 219 ? 14.913 -2.945 2.370 1.00 91.44 219 ALA A CA 1
ATOM 1663 C C . ALA A 1 219 ? 15.077 -4.427 2.700 1.00 91.44 219 ALA A C 1
ATOM 1665 O O . ALA A 1 219 ? 14.141 -5.222 2.596 1.00 91.44 219 ALA A O 1
ATOM 1666 N N . ARG A 1 220 ? 16.273 -4.789 3.156 1.00 86.62 220 ARG A N 1
ATOM 1667 C CA . ARG A 1 220 ? 16.587 -6.164 3.530 1.00 86.62 220 ARG A CA 1
ATOM 1668 C C . ARG A 1 220 ? 16.147 -6.476 4.967 1.00 86.62 220 ARG A C 1
ATOM 1670 O O . ARG A 1 220 ? 16.175 -5.581 5.811 1.00 86.62 220 ARG A O 1
ATOM 1677 N N . PRO A 1 221 ? 15.771 -7.729 5.267 1.00 87.19 221 PRO A N 1
ATOM 1678 C CA . PRO A 1 221 ? 15.350 -8.121 6.611 1.00 87.19 221 PRO A CA 1
ATOM 1679 C C . PRO A 1 221 ? 16.504 -8.182 7.628 1.00 87.19 221 PRO A C 1
ATOM 1681 O O . PRO A 1 221 ? 16.268 -7.988 8.816 1.00 87.19 221 PRO A O 1
ATOM 1684 N N . ASP A 1 222 ? 17.749 -8.419 7.193 1.00 84.56 222 ASP A N 1
ATOM 1685 C CA . ASP A 1 222 ? 18.916 -8.611 8.076 1.00 84.56 222 ASP A CA 1
ATOM 1686 C C . ASP A 1 222 ? 19.293 -7.373 8.897 1.00 84.56 222 ASP A C 1
ATOM 1688 O O . ASP A 1 222 ? 19.924 -7.496 9.943 1.00 84.56 222 ASP A O 1
ATOM 1692 N N . THR A 1 223 ? 18.889 -6.182 8.457 1.00 85.06 223 THR A N 1
ATOM 1693 C CA . THR A 1 223 ? 19.195 -4.925 9.152 1.00 85.06 223 THR A CA 1
ATOM 1694 C C . THR A 1 223 ? 18.261 -4.645 10.331 1.00 85.06 223 THR A C 1
ATOM 1696 O O . THR A 1 223 ? 18.452 -3.655 11.033 1.00 85.06 223 THR A O 1
ATOM 1699 N N . GLY A 1 224 ? 17.232 -5.478 10.548 1.00 79.62 224 GLY A N 1
ATOM 1700 C CA . GLY A 1 224 ? 16.253 -5.308 11.628 1.00 79.62 224 GLY A CA 1
ATOM 1701 C C . GLY A 1 224 ? 15.309 -4.112 11.445 1.00 79.62 224 GLY A C 1
ATOM 1702 O O . GLY A 1 224 ? 14.561 -3.763 12.356 1.00 79.62 224 GLY A O 1
ATOM 1703 N N . GLY A 1 225 ? 15.332 -3.459 10.279 1.00 84.06 225 GLY A N 1
ATOM 1704 C CA . GLY A 1 225 ? 14.455 -2.334 9.980 1.00 84.06 225 GLY A CA 1
ATOM 1705 C C . GLY A 1 225 ? 13.036 -2.777 9.612 1.00 84.06 225 GLY A C 1
ATOM 1706 O O . GLY A 1 225 ? 12.848 -3.672 8.788 1.00 84.06 225 GLY A O 1
ATOM 1707 N N . LEU A 1 226 ? 12.023 -2.063 10.117 1.00 84.44 226 LEU A N 1
ATOM 1708 C CA . LEU A 1 226 ? 10.602 -2.295 9.801 1.00 84.44 226 LEU A CA 1
ATOM 1709 C C . LEU A 1 226 ? 10.327 -2.399 8.286 1.00 84.44 226 LEU A C 1
ATOM 1711 O O . LEU A 1 226 ? 9.495 -3.194 7.838 1.00 84.44 226 LEU A O 1
ATOM 1715 N N . SER A 1 227 ? 11.012 -1.589 7.477 1.00 87.88 227 SER A N 1
ATOM 1716 C CA . SER A 1 227 ? 10.868 -1.606 6.018 1.00 87.88 227 SER A CA 1
ATOM 1717 C C . SER A 1 227 ? 11.115 -3.002 5.434 1.00 87.88 227 SER A C 1
ATOM 1719 O O . SER A 1 227 ? 10.323 -3.447 4.604 1.00 87.88 227 SER A O 1
ATOM 1721 N N . GLY A 1 228 ? 12.127 -3.719 5.933 1.00 85.31 228 GLY A N 1
ATOM 1722 C CA . GLY A 1 228 ? 12.492 -5.071 5.499 1.00 85.31 228 GLY A CA 1
ATOM 1723 C C . GLY A 1 228 ? 11.786 -6.204 6.250 1.00 85.31 228 GLY A C 1
ATOM 1724 O O . GLY A 1 228 ? 11.920 -7.357 5.844 1.00 85.31 228 GLY A O 1
ATOM 1725 N N . ALA A 1 229 ? 11.023 -5.895 7.309 1.00 83.75 229 ALA A N 1
ATOM 1726 C CA . ALA A 1 229 ? 10.300 -6.885 8.111 1.00 83.75 229 ALA A CA 1
ATOM 1727 C C . ALA A 1 229 ? 9.395 -7.765 7.236 1.00 83.75 229 ALA A C 1
ATOM 1729 O O . ALA A 1 229 ? 8.589 -7.257 6.442 1.00 83.75 229 ALA A O 1
ATOM 1730 N N . THR A 1 230 ? 9.549 -9.081 7.389 1.00 84.69 230 THR A N 1
ATOM 1731 C CA . THR A 1 230 ? 8.918 -10.085 6.522 1.00 84.69 230 THR A CA 1
ATOM 1732 C C . THR A 1 230 ? 7.426 -10.258 6.834 1.00 84.69 230 THR A C 1
ATOM 1734 O O . THR A 1 230 ? 6.992 -9.966 7.949 1.00 84.69 230 THR A O 1
ATOM 1737 N N . PRO A 1 231 ? 6.615 -10.794 5.901 1.00 81.50 231 PRO A N 1
ATOM 1738 C CA . PRO A 1 231 ? 5.230 -11.157 6.198 1.00 81.50 231 PRO A CA 1
ATOM 1739 C C . PRO A 1 231 ? 5.118 -12.158 7.355 1.00 81.50 231 PRO A C 1
ATOM 1741 O O . PRO A 1 231 ? 4.201 -12.048 8.159 1.00 81.50 231 PRO A O 1
ATOM 1744 N N . SER A 1 232 ? 6.075 -13.082 7.489 1.00 80.38 232 SER A N 1
ATOM 1745 C CA . SER A 1 232 ? 6.132 -14.029 8.610 1.00 80.38 232 SER A CA 1
ATOM 1746 C C . SER A 1 232 ? 6.288 -13.328 9.959 1.00 80.38 232 SER A C 1
ATOM 1748 O O . SER A 1 232 ? 5.634 -13.704 10.926 1.00 80.38 232 SER A O 1
ATOM 1750 N N . GLU A 1 233 ? 7.106 -12.277 10.026 1.00 76.88 233 GLU A N 1
ATOM 1751 C CA . GLU A 1 233 ? 7.184 -11.419 11.211 1.00 76.88 233 GLU A CA 1
ATOM 1752 C C . GLU A 1 233 ? 5.876 -10.640 11.404 1.00 76.88 233 GLU A C 1
ATOM 1754 O O . GLU A 1 233 ? 5.350 -10.561 12.506 1.00 76.88 233 GLU A O 1
ATOM 1759 N N . ALA A 1 234 ? 5.269 -10.122 10.334 1.00 71.44 234 ALA A N 1
ATOM 1760 C CA . ALA A 1 234 ? 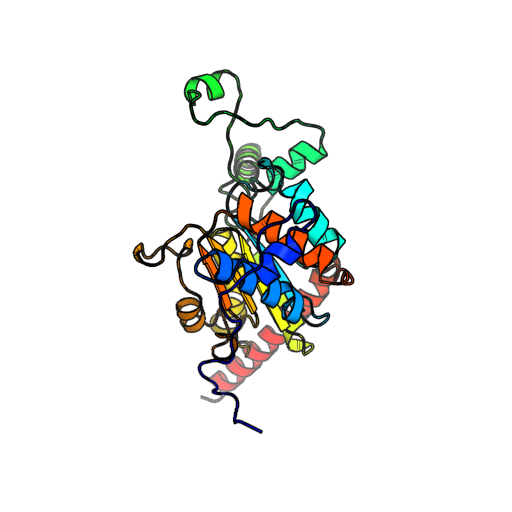3.982 -9.431 10.423 1.00 71.44 234 ALA A CA 1
ATOM 1761 C C . ALA A 1 234 ? 2.859 -10.322 11.005 1.00 71.44 234 ALA A C 1
ATOM 1763 O O . ALA A 1 234 ? 1.983 -9.807 11.702 1.00 71.44 234 ALA A O 1
ATOM 1764 N N . VAL A 1 235 ? 2.909 -11.644 10.791 1.00 79.00 235 VAL A N 1
ATOM 1765 C CA . VAL A 1 235 ? 1.997 -12.614 11.427 1.00 79.00 235 VAL A CA 1
ATOM 1766 C C . VAL A 1 235 ? 2.162 -12.648 12.951 1.00 79.00 235 VAL A C 1
ATOM 1768 O O . VAL A 1 235 ? 1.154 -12.726 13.648 1.00 79.00 235 VAL A O 1
ATOM 1771 N N . SER A 1 236 ? 3.379 -12.534 13.503 1.00 72.50 236 SER A N 1
ATOM 1772 C CA . SER A 1 236 ? 3.571 -12.560 14.967 1.00 72.50 236 SER A CA 1
ATOM 1773 C C . SER A 1 236 ? 2.955 -11.350 15.670 1.00 72.50 236 SER A C 1
ATOM 1775 O O . SER A 1 236 ? 2.596 -11.431 16.838 1.00 72.50 236 SER A O 1
ATOM 1777 N N . TRP A 1 237 ? 2.811 -10.243 14.943 1.00 76.31 237 TRP A N 1
ATOM 1778 C CA . TRP A 1 237 ? 2.120 -9.029 15.383 1.00 76.31 237 TRP A CA 1
ATOM 1779 C C . TRP A 1 237 ? 0.628 -9.021 15.007 1.00 76.31 237 TRP A C 1
ATOM 1781 O O . TRP A 1 237 ? -0.025 -7.989 15.102 1.00 76.31 237 TRP A O 1
ATOM 1791 N N . GLY A 1 238 ? 0.114 -10.125 14.451 1.00 76.31 238 GLY A N 1
ATOM 1792 C CA . GLY A 1 238 ? -1.240 -10.262 13.906 1.00 76.31 238 GLY A CA 1
ATOM 1793 C C . GLY A 1 238 ? -1.617 -9.230 12.834 1.00 76.31 238 GLY A C 1
ATOM 1794 O O . GLY A 1 238 ? -2.793 -9.005 12.579 1.00 76.31 238 GLY A O 1
ATOM 1795 N N . LYS A 1 239 ? -0.629 -8.624 12.163 1.00 83.38 239 LYS A N 1
ATOM 1796 C CA . LYS A 1 239 ? -0.841 -7.714 11.022 1.00 83.38 239 LYS A CA 1
ATOM 1797 C C . LYS A 1 239 ? -1.303 -8.471 9.773 1.00 83.38 239 LYS A C 1
ATOM 1799 O O . LYS A 1 239 ? -1.931 -7.890 8.894 1.00 83.38 239 LYS A O 1
ATOM 1804 N N . VAL A 1 240 ? -0.978 -9.760 9.681 1.00 81.31 240 VAL A N 1
ATOM 1805 C CA . VAL A 1 240 ? -1.343 -10.668 8.583 1.00 81.31 240 VAL A CA 1
ATOM 1806 C C . VAL A 1 240 ? -1.923 -11.947 9.180 1.00 81.31 240 VAL A C 1
ATOM 1808 O O . VAL A 1 240 ? -1.424 -12.435 10.196 1.00 81.31 240 VAL A O 1
ATOM 1811 N N . ARG A 1 241 ? -2.960 -12.509 8.550 1.00 75.44 241 ARG A N 1
ATOM 1812 C CA . ARG A 1 241 ? -3.543 -13.788 8.980 1.00 75.44 241 ARG A CA 1
ATOM 1813 C C . ARG A 1 241 ? -2.549 -14.949 8.834 1.00 75.44 241 ARG A C 1
ATOM 1815 O O . ARG A 1 241 ? -1.969 -15.089 7.756 1.00 75.44 241 ARG A O 1
ATOM 1822 N N . PRO A 1 242 ? -2.410 -15.839 9.837 1.00 76.12 242 PRO A N 1
ATOM 1823 C CA . PRO A 1 242 ? -1.515 -16.997 9.748 1.00 76.12 242 PRO A CA 1
ATOM 1824 C C . PRO A 1 242 ? -1.784 -17.891 8.526 1.00 76.12 242 PRO A C 1
ATOM 1826 O O . PRO A 1 242 ? -0.861 -18.231 7.787 1.00 76.12 242 PRO A O 1
ATOM 1829 N N . ASP A 1 243 ? -3.056 -18.190 8.247 1.00 76.94 243 ASP A N 1
ATOM 1830 C CA . ASP A 1 243 ? -3.460 -19.038 7.113 1.00 76.94 243 ASP A CA 1
ATOM 1831 C C . ASP A 1 243 ? -3.296 -18.352 5.744 1.00 76.94 243 ASP A C 1
ATOM 1833 O O . ASP A 1 243 ? -3.383 -19.003 4.702 1.00 76.94 243 ASP A O 1
ATOM 1837 N N . SER A 1 244 ? -3.059 -17.036 5.732 1.00 75.00 244 SER A N 1
ATOM 1838 C CA . SER A 1 244 ? -2.869 -16.230 4.524 1.00 75.00 244 SER A CA 1
ATOM 1839 C C . SER A 1 244 ? -1.405 -16.108 4.100 1.00 75.00 244 SER A C 1
ATOM 1841 O O . SER A 1 244 ? -1.136 -15.438 3.110 1.00 75.00 244 SER A O 1
ATOM 1843 N N . LEU A 1 245 ? -0.446 -16.759 4.774 1.00 68.88 245 LEU A N 1
ATOM 1844 C CA . LEU A 1 245 ? 0.972 -16.734 4.373 1.00 68.88 245 LEU A CA 1
ATOM 1845 C C . LEU A 1 245 ? 1.221 -17.080 2.885 1.00 68.88 245 LEU A C 1
ATOM 1847 O O . LEU A 1 245 ? 2.024 -16.381 2.259 1.00 68.88 245 LEU A O 1
ATOM 1851 N N . PRO A 1 246 ? 0.524 -18.062 2.269 1.00 74.06 246 PRO A N 1
ATOM 1852 C CA . PRO A 1 246 ? 0.629 -18.321 0.827 1.00 74.06 246 PRO A CA 1
ATOM 1853 C C . PRO A 1 246 ? 0.157 -17.160 -0.064 1.00 74.06 246 PRO A C 1
ATOM 1855 O O . PRO A 1 246 ? 0.514 -17.095 -1.236 1.00 74.06 246 PRO A O 1
ATOM 1858 N N . ASP A 1 247 ? -0.630 -16.242 0.495 1.00 85.56 247 ASP A N 1
ATOM 1859 C CA . ASP A 1 247 ? -1.191 -15.050 -0.140 1.00 85.56 247 ASP A CA 1
ATOM 1860 C C . ASP A 1 247 ? -0.416 -13.772 0.242 1.00 85.56 247 ASP A C 1
ATOM 1862 O O . ASP A 1 247 ? -0.959 -12.662 0.270 1.00 85.56 247 ASP A O 1
ATOM 1866 N N . THR A 1 248 ? 0.888 -13.934 0.499 1.00 87.88 248 THR A N 1
ATOM 1867 C CA . THR A 1 248 ? 1.831 -12.843 0.759 1.00 87.88 248 THR A CA 1
ATOM 1868 C C . THR A 1 248 ? 2.975 -12.824 -0.258 1.00 87.88 248 THR A C 1
ATOM 1870 O O . THR A 1 248 ? 3.652 -13.826 -0.515 1.00 87.88 248 THR A O 1
ATOM 1873 N N . VAL A 1 249 ? 3.220 -11.657 -0.856 1.00 93.44 249 VAL A N 1
ATOM 1874 C CA . VAL A 1 249 ? 4.300 -11.451 -1.821 1.00 93.44 249 VAL A CA 1
ATOM 1875 C C . VAL A 1 249 ? 5.177 -10.272 -1.416 1.00 93.44 249 VAL A C 1
ATOM 1877 O O . VAL A 1 249 ? 4.703 -9.155 -1.260 1.00 93.44 249 VAL A O 1
ATOM 1880 N N . VAL A 1 250 ? 6.480 -10.520 -1.298 1.00 94.62 250 VAL A N 1
ATOM 1881 C CA . VAL A 1 250 ? 7.524 -9.489 -1.215 1.00 94.62 250 VAL A CA 1
ATOM 1882 C C . VAL A 1 250 ? 8.373 -9.601 -2.472 1.00 94.62 250 VAL A C 1
ATOM 1884 O O . VAL A 1 250 ? 8.892 -10.683 -2.772 1.00 94.62 250 VAL A O 1
ATOM 1887 N N . CYS A 1 251 ? 8.491 -8.500 -3.206 1.00 94.56 251 CYS A N 1
ATOM 1888 C CA . CYS A 1 251 ? 9.392 -8.355 -4.339 1.00 94.56 251 CYS A CA 1
ATOM 1889 C C . CYS A 1 251 ? 10.493 -7.367 -3.955 1.00 94.56 251 CYS A C 1
ATOM 1891 O O . CYS A 1 251 ? 10.201 -6.212 -3.632 1.00 94.56 251 CYS A O 1
ATOM 1893 N N . TYR A 1 252 ? 11.746 -7.831 -3.989 1.00 95.19 252 TYR A N 1
ATOM 1894 C CA . TYR A 1 252 ? 12.892 -6.976 -3.715 1.00 95.19 252 TYR A CA 1
ATOM 1895 C C . TYR A 1 252 ? 13.246 -6.156 -4.960 1.00 95.19 252 TYR A C 1
ATOM 1897 O O . TYR A 1 252 ? 14.102 -6.554 -5.752 1.00 95.19 252 TYR A O 1
ATOM 1905 N N . LEU A 1 253 ? 12.497 -5.078 -5.195 1.00 94.00 253 LEU A N 1
ATOM 1906 C CA . LEU A 1 253 ? 12.554 -4.269 -6.411 1.00 94.00 253 LEU A CA 1
ATOM 1907 C C . LEU A 1 253 ? 12.146 -2.819 -6.122 1.00 94.00 253 LEU A C 1
ATOM 1909 O O . LEU A 1 253 ? 11.263 -2.564 -5.301 1.00 94.00 253 LEU A O 1
ATOM 1913 N N . ASP A 1 254 ? 12.765 -1.883 -6.842 1.00 94.00 254 ASP A N 1
ATOM 1914 C CA . ASP A 1 254 ? 12.422 -0.463 -6.792 1.00 94.00 254 ASP A CA 1
ATOM 1915 C C . ASP A 1 254 ? 10.955 -0.240 -7.203 1.00 94.00 254 ASP A C 1
ATOM 1917 O O . ASP A 1 254 ? 10.482 -0.768 -8.218 1.00 94.00 254 ASP A O 1
ATOM 1921 N N . SER A 1 255 ? 10.223 0.559 -6.421 1.00 94.50 255 SER A N 1
ATOM 1922 C CA . SER A 1 255 ? 8.809 0.858 -6.683 1.00 94.50 255 SER A CA 1
ATOM 1923 C C . SER A 1 255 ? 8.597 1.573 -8.023 1.00 94.50 255 SER A C 1
ATOM 1925 O O . SER A 1 255 ? 7.566 1.364 -8.658 1.00 94.50 255 SER A O 1
ATOM 1927 N N . THR A 1 256 ? 9.573 2.348 -8.499 1.00 93.75 256 THR A N 1
ATOM 1928 C CA . THR A 1 256 ? 9.553 3.018 -9.810 1.00 93.75 256 THR A CA 1
ATOM 1929 C C . THR A 1 256 ? 9.632 2.052 -10.991 1.00 93.75 256 THR A C 1
ATOM 1931 O O . THR A 1 256 ? 9.197 2.400 -12.086 1.00 93.75 256 THR A O 1
ATOM 1934 N N . ILE A 1 257 ? 10.088 0.816 -10.765 1.00 96.12 257 ILE A N 1
ATOM 1935 C CA . ILE A 1 257 ? 10.081 -0.268 -11.755 1.00 96.12 257 ILE A CA 1
ATOM 1936 C C . ILE A 1 257 ? 8.854 -1.159 -11.544 1.00 96.12 257 ILE A C 1
ATOM 1938 O O . ILE A 1 257 ? 8.099 -1.435 -12.477 1.00 96.12 257 ILE A O 1
ATOM 1942 N N . ALA A 1 258 ? 8.642 -1.614 -10.309 1.00 96.94 258 ALA A N 1
ATOM 1943 C CA . ALA A 1 258 ? 7.630 -2.612 -9.985 1.00 96.94 258 ALA A CA 1
ATOM 1944 C C . ALA A 1 258 ? 6.198 -2.092 -10.189 1.00 96.94 258 ALA A C 1
ATOM 1946 O O . ALA A 1 258 ? 5.352 -2.802 -10.741 1.00 96.94 258 ALA A O 1
ATOM 1947 N N . LEU A 1 259 ? 5.920 -0.852 -9.765 1.00 96.88 259 LEU A N 1
ATOM 1948 C CA . LEU A 1 259 ? 4.570 -0.295 -9.780 1.00 96.88 259 LEU A CA 1
ATOM 1949 C C . LEU A 1 259 ? 4.033 -0.118 -11.212 1.00 96.88 259 LEU A C 1
ATOM 1951 O O . LEU A 1 259 ? 2.960 -0.662 -11.475 1.00 96.88 259 LEU A O 1
ATOM 1955 N N . PRO A 1 260 ? 4.735 0.530 -12.169 1.00 97.38 260 PRO A N 1
ATOM 1956 C CA . PRO A 1 260 ? 4.249 0.633 -13.550 1.00 97.38 260 PRO A CA 1
ATOM 1957 C C . PRO A 1 260 ? 3.994 -0.721 -14.220 1.00 97.38 260 PRO A C 1
ATOM 1959 O O . PRO A 1 260 ? 3.009 -0.871 -14.946 1.00 97.38 260 PRO A O 1
ATOM 1962 N N . LEU A 1 261 ? 4.848 -1.717 -13.961 1.00 98.19 261 LEU A N 1
ATOM 1963 C CA . LEU A 1 261 ? 4.692 -3.066 -14.511 1.00 98.19 261 LEU A CA 1
ATOM 1964 C C . LEU A 1 261 ? 3.433 -3.750 -13.965 1.00 98.19 261 LEU A C 1
ATOM 1966 O O . LEU A 1 261 ? 2.648 -4.286 -14.748 1.00 98.19 261 LEU A O 1
ATOM 1970 N N . LEU A 1 262 ? 3.198 -3.674 -12.649 1.00 98.25 262 LEU A N 1
ATOM 1971 C CA . LEU A 1 262 ? 1.985 -4.217 -12.033 1.00 98.25 262 LEU A CA 1
ATOM 1972 C C . LEU A 1 262 ? 0.730 -3.476 -12.502 1.00 98.25 262 LEU A C 1
ATOM 1974 O O . LEU A 1 262 ? -0.271 -4.126 -12.794 1.00 98.25 262 LEU A O 1
ATOM 1978 N N . VAL A 1 263 ? 0.764 -2.142 -12.612 1.00 97.88 263 VAL A N 1
ATOM 1979 C CA . VAL A 1 263 ? -0.380 -1.360 -13.115 1.00 97.88 263 VAL A CA 1
ATOM 1980 C C . VAL A 1 263 ? -0.698 -1.748 -14.556 1.00 97.88 263 VAL A C 1
ATOM 1982 O O . VAL A 1 263 ? -1.850 -2.053 -14.859 1.00 97.88 263 VAL A O 1
ATOM 1985 N N . SER A 1 264 ? 0.312 -1.810 -15.429 1.00 97.88 264 SER A N 1
ATOM 1986 C CA . SER A 1 264 ? 0.144 -2.255 -16.816 1.00 97.88 264 SER A CA 1
ATOM 1987 C C . SER A 1 264 ? -0.455 -3.662 -16.881 1.00 97.88 264 SER A C 1
ATOM 1989 O O . SER A 1 264 ? -1.433 -3.885 -17.596 1.00 97.88 264 SER A O 1
ATOM 1991 N N . TYR A 1 265 ? 0.052 -4.597 -16.071 1.00 98.44 265 TYR A N 1
ATOM 1992 C CA . TYR A 1 265 ? -0.501 -5.947 -15.974 1.00 98.44 265 TYR A CA 1
ATOM 1993 C C . TYR A 1 265 ? -1.970 -5.934 -15.534 1.00 98.44 265 TYR A C 1
ATOM 1995 O O . TYR A 1 265 ? -2.822 -6.527 -16.193 1.00 98.44 265 TYR A O 1
ATOM 2003 N N . ALA A 1 266 ? -2.288 -5.225 -14.449 1.00 98.12 266 ALA A N 1
ATOM 2004 C CA . ALA A 1 266 ? -3.630 -5.179 -13.881 1.00 98.12 266 ALA A CA 1
ATOM 2005 C C . ALA A 1 266 ? -4.652 -4.572 -14.848 1.00 98.12 266 ALA A C 1
ATOM 2007 O O . ALA A 1 266 ? -5.733 -5.130 -15.007 1.00 98.12 266 ALA A O 1
ATOM 2008 N N . LEU A 1 267 ? -4.301 -3.488 -15.544 1.00 97.62 267 LEU A N 1
ATOM 2009 C CA . LEU A 1 267 ? -5.173 -2.866 -16.546 1.00 97.62 267 LEU A CA 1
ATOM 2010 C C . LEU A 1 267 ? -5.439 -3.780 -17.753 1.00 97.62 267 LEU A C 1
ATOM 2012 O O . LEU A 1 267 ? -6.506 -3.700 -18.352 1.00 97.62 267 LEU A O 1
ATOM 2016 N N . ASN A 1 268 ? -4.493 -4.659 -18.102 1.00 97.75 268 ASN A N 1
ATOM 2017 C CA . ASN A 1 268 ? -4.652 -5.611 -19.206 1.00 97.75 268 ASN A CA 1
ATOM 2018 C C . ASN A 1 268 ? -5.365 -6.912 -18.797 1.00 97.75 268 ASN A C 1
ATOM 2020 O O . ASN A 1 268 ? -5.941 -7.586 -19.651 1.00 97.75 268 ASN A O 1
ATOM 2024 N N . ARG A 1 269 ? -5.295 -7.307 -17.518 1.00 97.69 269 ARG A N 1
ATOM 2025 C CA . ARG A 1 269 ? -5.758 -8.626 -17.044 1.00 97.69 269 ARG A CA 1
ATOM 2026 C C . ARG A 1 269 ? -6.981 -8.582 -16.128 1.00 97.69 269 ARG A C 1
ATOM 2028 O O . ARG A 1 269 ? -7.625 -9.614 -15.957 1.00 97.69 269 ARG A O 1
ATOM 2035 N N . ALA A 1 270 ? -7.331 -7.430 -15.561 1.00 97.31 270 ALA A N 1
ATOM 2036 C CA . ALA A 1 270 ? -8.464 -7.282 -14.652 1.00 97.31 270 ALA A CA 1
ATOM 2037 C C . ALA A 1 270 ? -9.473 -6.242 -15.152 1.00 97.31 270 ALA A C 1
ATOM 2039 O O . ALA A 1 270 ? -9.127 -5.245 -15.782 1.00 97.31 270 ALA A O 1
ATOM 2040 N N . LYS A 1 271 ? -10.752 -6.469 -14.837 1.00 96.75 271 LYS A N 1
ATOM 2041 C CA . LYS A 1 271 ? -11.813 -5.489 -15.092 1.00 96.75 271 LYS A CA 1
ATOM 2042 C C . LYS A 1 271 ? -11.805 -4.420 -13.992 1.00 96.75 271 LYS A C 1
ATOM 2044 O O . LYS A 1 271 ? -11.605 -4.788 -12.835 1.00 96.75 271 LYS A O 1
ATOM 2049 N N . PRO A 1 272 ? -12.073 -3.141 -14.315 1.00 96.81 272 PRO A N 1
ATOM 2050 C CA . PRO A 1 272 ? -12.271 -2.097 -13.312 1.00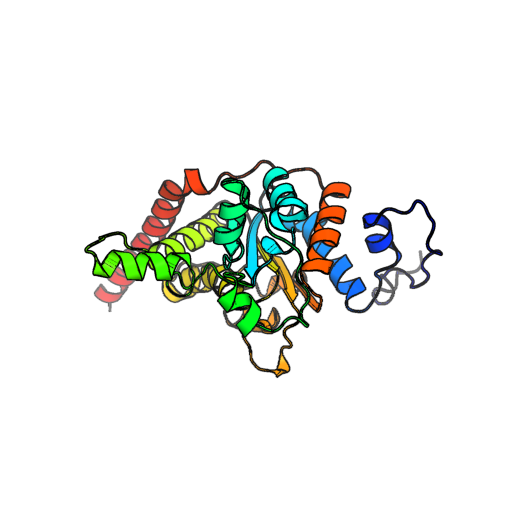 96.81 272 PRO A CA 1
ATOM 2051 C C . PRO A 1 272 ? -13.326 -2.482 -12.268 1.00 96.81 272 PRO A C 1
ATOM 2053 O O . PRO A 1 272 ? -14.360 -3.057 -12.615 1.00 96.81 272 PRO A O 1
ATOM 2056 N N . ARG A 1 273 ? -13.078 -2.122 -11.005 1.00 96.31 273 ARG A N 1
ATOM 2057 C CA . ARG A 1 273 ? -14.026 -2.271 -9.892 1.00 96.31 273 ARG A CA 1
ATOM 2058 C C . ARG A 1 273 ? -14.784 -0.972 -9.654 1.00 96.31 273 ARG A C 1
ATOM 2060 O O . ARG A 1 273 ? -14.295 0.125 -9.936 1.00 96.31 273 ARG A O 1
ATOM 2067 N N . LYS A 1 274 ? -15.964 -1.065 -9.038 1.00 94.31 274 LYS A N 1
ATOM 2068 C CA . LYS A 1 274 ? -16.668 0.134 -8.566 1.00 94.31 274 LYS A CA 1
ATOM 2069 C C . LYS A 1 274 ? -15.913 0.745 -7.382 1.00 94.31 274 LYS A C 1
ATOM 2071 O O . LYS A 1 274 ? -15.735 0.105 -6.350 1.00 94.31 274 LYS A O 1
ATOM 2076 N N . GLN A 1 275 ? -15.535 2.017 -7.498 1.00 90.69 275 GLN A N 1
ATOM 2077 C CA . GLN A 1 275 ? -14.891 2.755 -6.407 1.00 90.69 275 GLN A CA 1
ATOM 2078 C C . GLN A 1 275 ? -15.767 2.758 -5.144 1.00 90.69 275 GLN A C 1
ATOM 2080 O O . GLN A 1 275 ? -16.931 3.170 -5.179 1.00 90.69 275 GLN A O 1
ATOM 2085 N N . LYS A 1 276 ? -15.199 2.359 -3.999 1.00 88.50 276 LYS A N 1
ATOM 2086 C CA . LYS A 1 276 ? -15.954 2.229 -2.739 1.00 88.50 276 LYS A CA 1
ATOM 2087 C C . LYS A 1 276 ? -16.328 3.560 -2.085 1.00 88.50 276 LYS A C 1
ATOM 2089 O O . LYS A 1 276 ? -17.265 3.576 -1.280 1.00 88.50 276 LYS A O 1
ATOM 2094 N N . ARG A 1 277 ? -15.624 4.647 -2.437 1.00 85.31 277 ARG A N 1
ATOM 2095 C CA . ARG A 1 277 ? -15.827 6.023 -1.933 1.00 85.31 277 ARG A CA 1
ATOM 2096 C C . ARG A 1 277 ? -15.845 6.094 -0.397 1.00 85.31 277 ARG A C 1
ATOM 2098 O O . ARG A 1 277 ? -16.739 6.689 0.200 1.00 85.31 277 ARG A O 1
ATOM 2105 N N . LEU A 1 278 ? -14.849 5.468 0.237 1.00 84.25 278 LEU A N 1
ATOM 2106 C CA . LEU A 1 278 ? -14.779 5.270 1.692 1.00 84.25 278 LEU A CA 1
ATOM 2107 C C . LEU A 1 278 ? -14.798 6.572 2.499 1.00 84.25 278 LEU A C 1
ATOM 2109 O O . LEU A 1 278 ? -15.443 6.607 3.539 1.00 84.25 278 LEU A O 1
ATOM 2113 N N . LEU A 1 279 ? -14.192 7.648 1.985 1.00 74.75 279 LEU A N 1
ATOM 2114 C CA . LEU A 1 279 ? -14.171 8.964 2.637 1.00 74.75 279 LEU A CA 1
ATOM 2115 C C . LEU A 1 279 ? -15.581 9.455 3.006 1.00 74.75 279 LEU A C 1
ATOM 2117 O O . LEU A 1 279 ? -15.832 9.857 4.135 1.00 74.75 279 LEU A O 1
ATOM 2121 N N . THR A 1 280 ? -16.539 9.323 2.083 1.00 79.62 280 THR A N 1
ATOM 2122 C CA . THR A 1 280 ? -17.945 9.716 2.318 1.00 79.62 280 THR A CA 1
ATOM 2123 C C . THR A 1 280 ? -18.659 8.839 3.349 1.00 79.62 280 THR A C 1
ATOM 2125 O O . THR A 1 280 ? -19.695 9.220 3.885 1.00 79.62 280 THR A O 1
ATOM 2128 N N . LYS A 1 281 ? -18.108 7.655 3.632 1.00 86.06 281 LYS A N 1
ATOM 2129 C CA . LYS A 1 281 ? -18.657 6.671 4.566 1.00 86.06 281 LYS A CA 1
ATOM 2130 C C . LYS A 1 281 ? -17.969 6.722 5.931 1.00 86.06 281 LYS A C 1
ATOM 2132 O O . LYS A 1 281 ? -18.506 6.145 6.867 1.00 86.06 281 LYS A O 1
ATOM 2137 N N . LEU A 1 282 ? -16.837 7.414 6.089 1.00 82.00 282 LEU A N 1
ATOM 2138 C CA . LEU A 1 282 ? -16.087 7.449 7.352 1.00 82.00 282 LEU A CA 1
ATOM 2139 C C . LEU A 1 282 ? -16.951 7.727 8.593 1.00 82.00 282 LEU A C 1
ATOM 2141 O O . LEU A 1 282 ? -16.803 6.975 9.554 1.00 82.00 282 LEU A O 1
ATOM 2145 N N . PRO A 1 283 ? -17.911 8.679 8.588 1.00 89.31 283 PRO A N 1
ATOM 2146 C CA . PRO A 1 283 ? -18.743 8.920 9.767 1.00 89.31 283 PRO A CA 1
ATOM 2147 C C . PRO A 1 283 ? -19.526 7.683 10.232 1.00 89.31 283 PRO A C 1
ATOM 2149 O O . PRO A 1 283 ? -19.601 7.409 11.428 1.00 89.31 283 PRO A O 1
ATOM 2152 N N . ILE A 1 284 ? -20.086 6.899 9.299 1.00 95.44 284 ILE A N 1
ATOM 2153 C CA . ILE A 1 284 ? -20.809 5.669 9.650 1.00 95.44 284 ILE A CA 1
ATOM 2154 C C . ILE A 1 284 ? -19.842 4.543 10.036 1.00 95.44 284 ILE A C 1
ATOM 2156 O O . ILE A 1 284 ? -20.124 3.789 10.965 1.00 95.44 284 ILE A O 1
ATOM 2160 N N . LEU A 1 285 ? -18.679 4.455 9.379 1.00 93.19 285 LEU A N 1
ATOM 2161 C CA . LEU A 1 285 ? -17.663 3.446 9.690 1.00 93.19 285 LEU A CA 1
ATOM 2162 C C . LEU A 1 285 ? -17.110 3.634 11.110 1.00 93.19 285 LEU A C 1
ATOM 2164 O O . LEU A 1 285 ? -17.014 2.657 11.856 1.00 93.19 285 LEU A O 1
ATOM 2168 N N . LEU A 1 286 ? -16.807 4.879 11.494 1.00 92.88 286 LEU A N 1
ATOM 2169 C CA . LEU A 1 286 ? -16.365 5.252 12.839 1.00 92.88 286 LEU A CA 1
ATOM 2170 C C . LEU A 1 286 ? -17.419 4.916 13.889 1.00 92.88 286 LEU A C 1
ATOM 2172 O O . LEU A 1 286 ? -17.107 4.268 14.884 1.00 92.88 286 LEU A O 1
ATOM 2176 N N . LYS A 1 287 ? -18.685 5.268 13.638 1.00 95.44 287 LYS A N 1
ATOM 2177 C CA . LYS A 1 287 ? -19.785 4.945 14.554 1.00 95.44 287 LYS A CA 1
ATOM 2178 C C . LYS A 1 287 ? -19.895 3.438 14.814 1.00 95.44 287 LYS A C 1
ATOM 2180 O O . LYS A 1 287 ? -20.166 3.024 15.941 1.00 95.44 287 LYS A O 1
ATOM 2185 N N . ASN A 1 288 ? -19.657 2.609 13.796 1.00 95.00 288 ASN A N 1
ATOM 2186 C CA . ASN A 1 288 ? -19.633 1.153 13.952 1.00 95.00 288 ASN A CA 1
ATOM 2187 C C . ASN A 1 288 ? -18.456 0.689 14.831 1.00 95.00 288 ASN A C 1
ATOM 2189 O O . ASN A 1 288 ? -18.653 -0.144 15.715 1.00 95.00 288 ASN A O 1
ATOM 2193 N N . LEU A 1 289 ? -17.256 1.251 14.633 1.00 95.25 289 LEU A N 1
ATOM 2194 C CA . LEU A 1 289 ? -16.078 0.969 15.464 1.00 95.25 289 LEU A CA 1
ATOM 2195 C C . LEU A 1 289 ? -16.320 1.352 16.935 1.00 95.25 289 LEU A C 1
ATOM 2197 O O . LEU A 1 289 ? -16.069 0.557 17.843 1.00 95.25 289 LEU A O 1
ATOM 2201 N N . GLU A 1 290 ? -16.859 2.548 17.176 1.00 94.81 290 GLU A N 1
ATOM 2202 C CA . GLU A 1 290 ? -17.200 3.045 18.512 1.00 94.81 290 GLU A CA 1
ATOM 2203 C C . GLU A 1 290 ? -18.238 2.162 19.210 1.00 94.81 290 GLU A C 1
ATOM 2205 O O . GLU A 1 290 ? -18.119 1.893 20.412 1.00 94.81 290 GLU A O 1
ATOM 2210 N N . ALA A 1 291 ? -19.248 1.696 18.470 1.00 94.06 291 ALA A N 1
ATOM 2211 C CA . ALA A 1 291 ? -20.281 0.811 18.991 1.00 94.06 291 ALA A CA 1
ATOM 2212 C C . ALA A 1 291 ? -19.695 -0.538 19.438 1.00 94.06 291 ALA A C 1
ATOM 2214 O O . ALA A 1 291 ? -19.976 -0.986 20.555 1.00 94.06 291 ALA A O 1
ATOM 2215 N N . GLU A 1 292 ? -18.838 -1.146 18.612 1.00 92.69 292 GLU A N 1
ATOM 2216 C CA . GLU A 1 292 ? -18.140 -2.401 18.921 1.00 92.69 292 GLU A CA 1
ATOM 2217 C C . GLU A 1 292 ? -17.245 -2.252 20.160 1.00 92.69 292 GLU A C 1
ATOM 2219 O O . GLU A 1 292 ? -17.348 -3.021 21.125 1.00 92.69 292 GLU A O 1
ATOM 2224 N N . TYR A 1 293 ? -16.428 -1.199 20.205 1.00 93.38 293 TYR A N 1
ATOM 2225 C CA . TYR A 1 293 ? -15.550 -0.943 21.345 1.00 93.38 293 TYR A CA 1
ATOM 2226 C C . TYR A 1 293 ? -16.333 -0.663 22.639 1.00 93.38 293 TYR A C 1
ATOM 2228 O O . TYR A 1 293 ? -16.017 -1.194 23.712 1.00 93.38 293 TYR A O 1
ATOM 2236 N N . SER A 1 294 ? -17.411 0.119 22.551 1.00 92.12 294 SER A N 1
ATOM 2237 C CA . SER A 1 294 ? -18.285 0.419 23.690 1.00 92.12 294 SER A CA 1
ATOM 2238 C C . SER A 1 294 ? -18.978 -0.832 24.233 1.00 92.12 294 SER A C 1
ATOM 2240 O O . SER A 1 294 ? -19.091 -1.000 25.453 1.00 92.12 294 SER A O 1
ATOM 2242 N N . ALA A 1 295 ? -19.424 -1.736 23.355 1.00 90.69 295 ALA A N 1
ATOM 2243 C CA . ALA A 1 295 ? -20.020 -3.010 23.746 1.00 90.69 295 ALA A CA 1
ATOM 2244 C C . ALA A 1 295 ? -19.020 -3.889 24.519 1.00 90.69 295 ALA A C 1
ATOM 2246 O O . ALA A 1 295 ? -19.359 -4.439 25.576 1.00 90.69 295 ALA A O 1
ATOM 2247 N N . LEU A 1 296 ? -17.765 -3.952 24.063 1.00 90.25 296 LEU A N 1
ATOM 2248 C CA . LEU A 1 296 ? -16.690 -4.679 24.744 1.00 90.25 296 LEU A CA 1
ATOM 2249 C C . LEU A 1 296 ? -16.351 -4.083 26.112 1.00 90.25 296 LEU A C 1
ATOM 2251 O O . LEU A 1 296 ? -16.253 -4.825 27.095 1.00 90.25 296 LEU A O 1
ATOM 2255 N N . LYS A 1 297 ? -16.236 -2.752 26.216 1.00 88.94 297 LYS A N 1
ATOM 2256 C CA . LYS A 1 297 ? -16.008 -2.067 27.500 1.00 88.94 297 LYS A CA 1
ATOM 2257 C C . LYS A 1 297 ? -17.113 -2.362 28.510 1.00 88.94 297 LYS A C 1
ATOM 2259 O O . LYS A 1 297 ? -16.814 -2.694 29.658 1.00 88.94 297 LYS A O 1
ATOM 2264 N N . LYS A 1 298 ? -18.383 -2.324 28.087 1.00 86.94 298 LYS A N 1
ATOM 2265 C CA . LYS A 1 298 ? -19.525 -2.690 28.945 1.00 86.94 298 LYS A CA 1
ATOM 2266 C C . LYS A 1 298 ? -19.433 -4.142 29.425 1.00 86.94 298 LYS A C 1
ATOM 2268 O O . LYS A 1 298 ? -19.696 -4.408 30.598 1.00 86.94 298 LYS A O 1
ATOM 2273 N N . LYS A 1 299 ? -19.026 -5.077 28.557 1.00 81.00 299 LYS A N 1
ATOM 2274 C CA . LYS A 1 299 ? -18.832 -6.493 28.916 1.00 81.00 299 LYS A CA 1
ATOM 2275 C C . LYS A 1 299 ? -17.704 -6.669 29.943 1.00 81.00 299 LYS A C 1
ATOM 2277 O O . LYS A 1 299 ? -17.941 -7.282 30.982 1.00 81.00 299 LYS A O 1
ATOM 2282 N N . LYS A 1 300 ? -16.528 -6.066 29.714 1.00 77.56 300 LYS A N 1
ATOM 2283 C CA . LYS A 1 300 ? -15.384 -6.091 30.653 1.00 77.56 300 LYS A CA 1
ATOM 2284 C C . LYS A 1 300 ? -15.729 -5.454 32.008 1.00 77.56 300 LYS A C 1
ATOM 2286 O O . LYS A 1 300 ? -15.385 -6.005 33.049 1.00 77.56 300 LYS A O 1
ATOM 2291 N N . GLY A 1 301 ? -16.468 -4.343 32.007 1.00 73.12 301 GLY A N 1
ATOM 2292 C CA . GLY A 1 301 ? -16.931 -3.681 33.232 1.00 73.12 301 GLY A CA 1
ATOM 2293 C C . GLY A 1 301 ? -17.909 -4.524 34.061 1.00 73.12 301 GLY A C 1
ATOM 2294 O O . GLY A 1 301 ? -17.835 -4.508 35.285 1.00 73.12 301 GLY A O 1
ATOM 2295 N N . LYS A 1 302 ? -18.792 -5.304 33.418 1.00 65.62 302 LYS A N 1
ATOM 2296 C CA . LYS A 1 302 ? -19.689 -6.249 34.113 1.00 65.62 302 LYS A CA 1
ATOM 2297 C C . LYS A 1 302 ? -18.942 -7.439 34.726 1.00 65.62 302 LYS A C 1
ATOM 2299 O O . LYS A 1 302 ? -19.331 -7.886 35.797 1.00 65.62 302 LYS A O 1
ATOM 2304 N N . LEU A 1 303 ? -17.892 -7.935 34.068 1.00 63.03 303 LEU A N 1
ATOM 2305 C CA . LEU A 1 303 ? -17.037 -9.014 34.584 1.00 63.03 303 LEU A CA 1
ATOM 2306 C C . LEU A 1 303 ? -16.253 -8.570 35.829 1.00 63.03 303 LEU A C 1
ATOM 2308 O O . LEU A 1 303 ? -16.280 -9.270 36.831 1.00 63.03 303 LEU A O 1
ATOM 2312 N N . ARG A 1 304 ? -15.667 -7.364 35.808 1.00 58.47 304 ARG A N 1
ATOM 2313 C CA . ARG A 1 304 ? -14.945 -6.774 36.955 1.00 58.47 304 ARG A CA 1
ATOM 2314 C C . ARG A 1 304 ? -15.806 -6.477 38.186 1.00 58.47 304 ARG A C 1
ATOM 2316 O O . ARG A 1 304 ? -15.263 -6.336 39.266 1.00 58.47 304 ARG A O 1
ATOM 2323 N N . LYS A 1 305 ? -17.125 -6.324 38.027 1.00 56.44 305 LYS A N 1
ATOM 2324 C CA . LYS A 1 305 ? -18.065 -6.132 39.149 1.00 56.44 305 LYS A CA 1
ATOM 2325 C C . LYS A 1 305 ? -18.582 -7.450 39.742 1.00 56.44 305 LYS A C 1
ATOM 2327 O O . LYS A 1 305 ? -19.309 -7.409 40.727 1.00 56.44 305 LYS A O 1
ATOM 2332 N N . LYS A 1 306 ? -18.293 -8.590 39.102 1.00 54.22 306 LYS A N 1
ATOM 2333 C CA . LYS A 1 306 ? -18.696 -9.937 39.545 1.00 54.22 306 LYS A CA 1
ATOM 2334 C C . LYS A 1 306 ? -17.544 -10.748 40.158 1.00 54.22 306 LYS A C 1
ATOM 2336 O O . LYS A 1 306 ? -17.813 -11.814 40.699 1.00 54.22 306 LYS A O 1
ATOM 2341 N N . SER A 1 307 ? -16.310 -10.267 40.021 1.00 48.47 307 SER A N 1
ATOM 2342 C CA . SER A 1 307 ? -15.094 -10.742 40.696 1.00 48.47 307 SER A CA 1
ATOM 2343 C C . SER A 1 307 ? -14.849 -9.936 41.960 1.00 48.47 307 SER A C 1
ATOM 2345 O O . SER A 1 307 ? -14.457 -10.544 42.971 1.00 48.47 307 SER A O 1
#

Mean predicted aligned error: 7.28 Å

Solvent-accessible surface area (backbone atoms only — not comparable to full-atom values): 16848 Å² total; per-residue (Å²): 131,84,78,78,54,78,94,69,68,67,84,77,95,70,59,78,83,91,58,98,84,68,50,72,49,55,45,37,76,56,62,28,74,53,71,54,45,20,31,46,31,50,37,41,46,46,42,46,78,55,50,65,40,90,56,38,45,28,38,34,21,36,33,59,42,47,30,78,75,45,38,39,73,74,28,50,47,55,34,48,75,31,23,67,42,56,47,77,38,35,28,7,16,30,55,56,46,49,48,35,56,72,74,70,50,88,86,77,92,79,66,92,86,61,59,66,67,62,32,49,76,71,72,46,80,90,74,68,31,23,40,78,48,52,69,63,19,67,66,26,47,52,52,56,54,42,38,76,76,68,49,82,87,77,86,62,70,68,56,54,54,49,49,54,25,13,54,52,52,51,32,39,76,72,75,29,36,38,28,42,40,30,32,41,25,54,59,14,43,47,61,60,42,44,28,35,36,45,39,36,69,73,59,58,43,94,70,74,22,34,52,31,39,36,34,25,21,79,53,55,52,89,77,73,40,75,41,18,56,47,70,74,58,34,33,79,59,34,32,25,28,77,91,27,56,90,46,51,37,72,22,74,35,57,46,86,60,50,46,52,52,40,45,53,29,36,68,75,74,38,79,72,44,81,67,75,62,48,79,84,43,43,73,61,34,39,52,52,45,52,50,54,44,51,52,50,52,55,52,53,54,54,52,66,74,75,109

Radius of gyration: 21.82 Å; Cα contacts (8 Å, |Δi|>4): 482; chains: 1; bounding box: 46×75×72 Å

pLDDT: mean 85.84, std 11.86, range [33.38, 98.44]

Secondary structure (DSSP, 8-state):
-PPP-GGG-SPPS-PPPP-TT--HHHHHHHT--SHHHHHHHHHHHIIIIIITSTTEEEEEEE-SS-TTTTHIIIIIHHHHHTT--SEEEE-SHHHHHHHHHHTT----PPPTTS-HHHHHHTT--------SSTTSSHHHHHHHHHHHTT------HHHHHHHHHHHHHHHHHTT-EEEEEEES-HHHHHHHHTHHHIIIIIS------BSEEEEEE---GGG--GGG--HHHHHHTTSB-GGGGGGEEEEES-HHHHHHHHHHHHHHHSPPPPP--HHHHHHHHHHHHHHHHHHHHHHHHHHHTT-

Foldseek 3Di:
DPPDDPVPPDDDQDADDDDPPDFLLNCLVGPLCDDLSVLLSLLLCLLFVPQPDQLEAEEEFEEWQCVLLVCVPLFVVLCQVLLSHQYYQYFVVPVVVVVCVVVPHDHDDDDPPDDPVVCVVVVHDDDDGHDLVRCPHPNVVVVVVVVVVVDPDDDDSVLVLLLLLLSQVVSVVVVGFYEYAYQFFPRSNCSNLCSQLCCCPVLVHDDAAHLAEEYEYLDDPVVVDRRNDDVVNSVVSRSYHPVSPVRYGYRNHHCSPSRSSSRSNNVVRHGRHDHPPSVVCSVVSSVVSVVSSVVVVVVVVVVVVVD

Sequence (307 aa):
MKKVNQYLSGLKIFPPPIEKKQGVADLIDSIFLAYNAGRLREACRLFTEKMLKENVTIGLSLAGALTPTGLGRSAIIPLIQSGFVDWIVSTGANLYHDAHFGIGENLFVGSPFLNDVVLRENGVIRIYDYTSSPGDSSIGMNIAALALEGNKLVIDPNKDVNETAAIVLNAKKTGGKSGVFICGGGSPKNFLLQTEPHIQEVLGIKEEGHDYFIQFTDARPDTGGLSGATPSEAVSWGKVRPDSLPDTVVCYLDSTIALPLLVSYALNRAKPRKQKRLLTKLPILLKNLEAEYSALKKKKGKLRKKS